Protein AF-C5A3H7-F1 (afdb_monomer)

Sequence (335 aa):
MGQIQGPTMSVRRGTALILALVLLGAAWTQPVRGKSEQNVFDMVMLIQVNPDGSAHFDISARLTNPAYRELVKNETDFTKLVEELVYRNLVEDLHERYGNFTVYLPSSGPVEITANWSARVNFYIVPFLTKGKRGLECPYSGPLDFVSGGKVYSFEFRRIILVLPRNWTVLYTFPSPADRAKNVLIWENADYLPMIGVSTGSPGEGTSKPLSCNPLRIELHYSPEEGKVFFNATYMCEAGLPALPGARNVTYIKRGNVTEVRGYFVPRLEYDEGLFRREWRAEIELPEEFPQVVGGSRGKNGSIVITVERSSAGIQTAVPVIFIAVIIALWRWKR

Radius of gyration: 26.4 Å; Cα contacts (8 Å, |Δi|>4): 653; chains: 1; bounding box: 50×76×86 Å

Mean predicted aligned error: 12.12 Å

Foldseek 3Di:
DDDDDDDDDDPPPLVVVLLVLVVVVVVPDDDDPDAAAPPQWAKEWEWEADPLQKIKIKMKTAGDDPSVVVVQPDVVSLQVNCCVPPVPLQVVLQCVQPQQKDKAAAPVGQWDDDPNSMIIGIIMIVNQWDQDDQATKGSNWDFRWGDGPNHIHFHWHQKYKYAYPQQKDWPDKPPAAPDDDRRIGMHGRGSIDIITHMHRDDDPPDPPPSQDWAWAEKEWDADPVVQKIKIKTKTQGPDDDDTWRQWPPWYWDDDHRIIIIITIHRFDWDWDDDPFKTKIKTKDATPDDYPYYHQFDQDPPRITIHMDMDTPPPVVPPVVVVVVVVVVVVVVVVD

Secondary structure (DSSP, 8-state):
----------GGGSHHHHHHHHHHHHTTS---SSPEE-TTEEEEEEEEE-TTS-EEEEEEEEE--HHHHHH--SHHHHHHHHIIIIIIHHHHHHHHH----EEEE-TT-SEEE-SSSEEEEEEEEESSSEE-SSSEE-TT-EE-EEEETTEEEE--EEEEEEE--TTEEEEEEESPPSEEETTEEEEEEE-EEPEEEEEES-TTS-------EEEEEEEEEEETTTTEEEEEEEEEESSS----TT-EEEEEEEETTEEEEEEEE--EEEEEE-SSEEEEEEEE--SS--SEEES-EE-GGG-EEEEEEEE---HHHHHHHHHHHHHHHHHHHT-

Organism: Thermococcus gammatolerans (strain DSM 15229 / JCM 11827 / EJ3) (NCBI:txid593117)

Structure (mmCIF, N/CA/C/O backbone):
data_AF-C5A3H7-F1
#
_entry.id   AF-C5A3H7-F1
#
loop_
_atom_site.group_PDB
_atom_site.id
_atom_site.type_symbol
_atom_site.label_atom_id
_atom_site.label_alt_id
_atom_site.label_comp_id
_atom_site.label_asym_id
_atom_site.label_entity_id
_atom_site.label_seq_id
_atom_site.pdbx_PDB_ins_code
_atom_site.Cartn_x
_atom_site.Cartn_y
_atom_site.Cartn_z
_atom_site.occupancy
_atom_site.B_iso_or_equiv
_atom_site.auth_seq_id
_atom_site.auth_comp_id
_atom_site.auth_asym_id
_atom_site.auth_atom_id
_atom_site.pdbx_PDB_model_num
ATOM 1 N N . MET A 1 1 ? -26.903 31.804 36.835 1.00 35.50 1 MET A N 1
ATOM 2 C CA . MET A 1 1 ? -27.680 30.546 36.790 1.00 35.50 1 MET A CA 1
ATOM 3 C C . MET A 1 1 ? -27.963 30.251 35.325 1.00 35.50 1 MET A C 1
ATOM 5 O O . MET A 1 1 ? -28.571 31.094 34.697 1.00 35.50 1 MET A O 1
ATOM 9 N N . GLY A 1 2 ? -27.503 29.193 34.676 1.00 35.22 2 GLY A N 1
ATOM 10 C CA . GLY A 1 2 ? -26.588 28.121 35.040 1.00 35.22 2 GLY A CA 1
ATOM 11 C C . GLY A 1 2 ? -25.955 27.590 33.747 1.00 35.22 2 GLY A C 1
ATOM 12 O O . GLY A 1 2 ? -26.549 27.685 32.675 1.00 35.22 2 GLY A O 1
ATOM 13 N N . GLN A 1 3 ? -24.726 27.091 33.860 1.00 33.00 3 GLN A N 1
ATOM 14 C CA . GLN A 1 3 ? -24.089 26.258 32.844 1.00 33.00 3 GLN A CA 1
ATOM 15 C C . GLN A 1 3 ? -24.855 24.940 32.711 1.00 33.00 3 GLN A C 1
ATOM 17 O O . GLN A 1 3 ? -25.247 24.378 33.731 1.00 33.00 3 GLN A O 1
ATOM 22 N N . ILE A 1 4 ? -24.938 24.391 31.498 1.00 36.59 4 ILE A N 1
ATOM 23 C CA . ILE A 1 4 ? -24.952 22.937 31.312 1.00 36.59 4 ILE A CA 1
ATOM 24 C C . ILE A 1 4 ? -23.937 22.597 30.218 1.00 36.59 4 ILE A C 1
ATOM 26 O O . ILE A 1 4 ? -24.101 22.934 29.047 1.00 36.59 4 ILE A O 1
ATOM 30 N N . GLN A 1 5 ? -22.846 21.979 30.664 1.00 33.22 5 GLN A N 1
ATOM 31 C CA . GLN A 1 5 ? -21.845 21.284 29.868 1.00 33.22 5 GLN A CA 1
ATOM 32 C C . GLN A 1 5 ? -22.375 19.906 29.446 1.00 33.22 5 GLN A C 1
ATOM 34 O O . GLN A 1 5 ? -22.875 19.186 30.302 1.00 33.22 5 GLN A O 1
ATOM 39 N N . GLY A 1 6 ? -22.118 19.525 28.188 1.00 29.94 6 GLY A N 1
ATOM 40 C CA . GLY A 1 6 ? -21.781 18.158 27.745 1.00 29.94 6 GLY A CA 1
ATOM 41 C C . GLY A 1 6 ? -22.830 17.033 27.880 1.00 29.94 6 GLY A C 1
ATOM 42 O O . GLY A 1 6 ? -23.811 17.181 28.594 1.00 29.94 6 GLY A O 1
ATOM 43 N N . PRO A 1 7 ? -22.627 15.879 27.205 1.00 36.44 7 PRO A N 1
ATOM 44 C CA . PRO A 1 7 ? -21.328 15.369 26.782 1.00 36.44 7 PRO A CA 1
ATOM 45 C C . PRO A 1 7 ? -21.157 15.201 25.265 1.00 36.44 7 PRO A C 1
ATOM 47 O O . PRO A 1 7 ? -22.036 14.762 24.526 1.00 36.44 7 PRO A O 1
ATOM 50 N N . THR A 1 8 ? -19.929 15.480 24.844 1.00 39.56 8 THR A N 1
ATOM 51 C CA . THR A 1 8 ? -19.283 14.987 23.632 1.00 39.56 8 THR A CA 1
ATOM 52 C C . THR A 1 8 ? -19.230 13.457 23.653 1.00 39.56 8 THR A C 1
ATOM 54 O O . THR A 1 8 ? -18.627 12.849 24.540 1.00 39.56 8 THR A O 1
ATOM 57 N N . MET A 1 9 ? -19.859 12.809 22.668 1.00 28.14 9 MET A N 1
ATOM 58 C CA . MET A 1 9 ? -19.745 11.363 22.490 1.00 28.14 9 MET A CA 1
ATOM 59 C C . MET A 1 9 ? -18.480 11.005 21.702 1.00 28.14 9 MET A C 1
ATOM 61 O O . MET A 1 9 ? -18.315 11.319 20.529 1.00 28.14 9 MET A O 1
ATOM 65 N N . SER A 1 10 ? -17.602 10.321 22.431 1.00 35.00 10 SER A N 1
ATOM 66 C CA . SER A 1 10 ? -16.428 9.554 22.025 1.00 35.00 10 SER A CA 1
ATOM 67 C C . SER A 1 10 ? -16.611 8.725 20.741 1.00 35.00 10 SER A C 1
ATOM 69 O O . SER A 1 10 ? -17.436 7.815 20.676 1.00 35.00 10 SER A O 1
ATOM 71 N N . VAL A 1 11 ? -15.730 8.969 19.766 1.00 40.09 11 VAL A N 1
ATOM 72 C CA . VAL A 1 11 ? -15.560 8.221 18.502 1.00 40.09 11 VAL A CA 1
ATOM 73 C C . VAL A 1 11 ? -14.872 6.847 18.712 1.00 40.09 11 VAL A C 1
ATOM 75 O O . VAL A 1 11 ? -14.660 6.093 17.770 1.00 40.09 11 VAL A O 1
ATOM 78 N N . ARG A 1 12 ? -14.567 6.435 19.955 1.00 39.47 12 ARG A N 1
ATOM 79 C CA . ARG A 1 12 ? -13.832 5.182 20.256 1.00 39.47 12 ARG A CA 1
ATOM 80 C C . ARG A 1 12 ? -14.696 3.923 20.457 1.00 39.47 12 ARG A C 1
ATOM 82 O O . ARG A 1 12 ? -14.168 2.896 20.866 1.00 39.47 12 ARG A O 1
ATOM 89 N N . ARG A 1 13 ? -16.009 3.959 20.201 1.00 34.66 13 ARG A N 1
ATOM 90 C CA . ARG A 1 13 ? -16.908 2.812 20.477 1.00 34.66 13 ARG A CA 1
ATOM 91 C C . ARG A 1 13 ? -17.101 1.816 19.322 1.00 34.66 13 ARG A C 1
ATOM 93 O O . ARG A 1 13 ? -17.670 0.759 19.554 1.00 34.66 13 ARG A O 1
ATOM 100 N N . GLY A 1 14 ? -16.623 2.111 18.110 1.00 35.59 14 GLY A N 1
ATOM 101 C CA . GLY A 1 14 ? -16.852 1.252 16.935 1.00 35.59 14 GLY A CA 1
ATOM 102 C C . GLY A 1 14 ? -15.874 0.080 16.774 1.00 35.59 14 GLY A C 1
ATOM 103 O O . GLY A 1 14 ? -16.291 -1.009 16.403 1.00 35.59 14 GLY A O 1
ATOM 104 N N . THR A 1 15 ? -14.595 0.282 17.090 1.00 44.66 15 THR A N 1
ATOM 105 C CA . THR A 1 15 ? -13.516 -0.707 16.885 1.00 44.66 15 THR A CA 1
ATOM 106 C C . THR A 1 15 ? -13.540 -1.859 17.895 1.00 44.66 15 THR A C 1
ATOM 108 O O . THR A 1 15 ? -13.130 -2.972 17.587 1.00 44.66 15 THR A O 1
ATOM 111 N N . ALA A 1 16 ? -14.070 -1.635 19.101 1.00 45.00 16 ALA A N 1
ATOM 112 C CA . ALA A 1 16 ? -14.138 -2.673 20.132 1.00 45.00 16 ALA A CA 1
ATOM 113 C C . ALA A 1 16 ? -15.153 -3.786 19.810 1.00 45.00 16 ALA A C 1
ATOM 115 O O . ALA A 1 16 ? -15.020 -4.902 20.308 1.00 45.00 16 ALA A O 1
ATOM 116 N N . LEU A 1 17 ? -16.166 -3.497 18.987 1.00 49.12 17 LEU A N 1
ATOM 117 C CA . LEU A 1 17 ? -17.269 -4.425 18.739 1.00 49.12 17 LEU A CA 1
ATOM 118 C C . LEU A 1 17 ? -16.902 -5.479 17.683 1.00 49.12 17 LEU A C 1
ATOM 120 O O . LEU A 1 17 ? -17.272 -6.635 17.839 1.00 49.12 17 LEU A O 1
ATOM 124 N N . ILE A 1 18 ? -16.105 -5.117 16.671 1.00 51.50 18 ILE A N 1
ATOM 125 C CA . ILE A 1 18 ? -15.688 -6.026 15.587 1.00 51.50 18 ILE A CA 1
ATOM 126 C C . ILE A 1 18 ? -14.589 -6.991 16.059 1.00 51.50 18 ILE A C 1
ATOM 128 O O . ILE A 1 18 ? -14.665 -8.191 15.793 1.00 51.50 18 ILE A O 1
ATOM 132 N N . LEU A 1 19 ? -13.643 -6.523 16.881 1.00 48.00 19 LEU A N 1
ATOM 133 C CA . LEU A 1 19 ? -12.664 -7.406 17.526 1.00 48.00 19 LEU A CA 1
ATOM 134 C C . LEU A 1 19 ? -13.340 -8.392 18.500 1.00 48.00 19 LEU A C 1
ATOM 136 O O . LEU A 1 19 ? -12.991 -9.572 18.541 1.00 48.00 19 LEU A O 1
ATOM 140 N N . ALA A 1 20 ? -14.355 -7.934 19.244 1.00 52.16 20 ALA A N 1
ATOM 141 C CA . ALA A 1 20 ? -15.174 -8.795 20.099 1.00 52.16 20 ALA A CA 1
ATOM 142 C C . ALA A 1 20 ? -15.987 -9.828 19.294 1.00 52.16 20 ALA A C 1
ATOM 144 O O . ALA A 1 20 ? -16.224 -10.932 19.778 1.00 52.16 20 ALA A O 1
ATOM 145 N N . LEU A 1 21 ? -16.370 -9.506 18.056 1.00 53.72 21 LEU A N 1
ATOM 146 C CA . LEU A 1 21 ? -17.100 -10.403 17.156 1.00 53.72 21 LEU A CA 1
ATOM 147 C C . LEU A 1 21 ? -16.224 -11.544 16.621 1.00 53.72 21 LEU A C 1
ATOM 149 O O . LEU A 1 21 ? -16.671 -12.691 16.607 1.00 53.72 21 LEU A O 1
ATOM 153 N N . VAL A 1 22 ? -14.960 -11.272 16.274 1.00 53.19 22 VAL A N 1
ATOM 154 C CA . VAL A 1 22 ? -13.991 -12.333 15.928 1.00 53.19 22 VAL A CA 1
ATOM 155 C C . VAL A 1 22 ? -13.723 -13.243 17.135 1.00 53.19 22 VAL A C 1
ATOM 157 O O . VAL A 1 22 ? -13.638 -14.462 16.993 1.00 53.19 22 VAL A O 1
ATOM 160 N N . LEU A 1 23 ? -13.670 -12.671 18.343 1.00 52.38 23 LEU A N 1
ATOM 161 C CA . LEU A 1 23 ? -13.500 -13.424 19.590 1.00 52.38 23 LEU A CA 1
ATOM 162 C C . LEU A 1 23 ? -14.716 -14.303 19.938 1.00 52.38 23 LEU A C 1
ATOM 164 O O . LEU A 1 23 ? -14.534 -15.423 20.413 1.00 52.38 23 LEU A O 1
ATOM 168 N N . LEU A 1 24 ? -15.944 -13.839 19.678 1.00 48.78 24 LEU A N 1
ATOM 169 C CA . LEU A 1 24 ? -17.168 -14.605 19.948 1.00 48.78 24 LEU A CA 1
ATOM 170 C C . LEU A 1 24 ? -17.355 -15.777 18.975 1.00 48.78 24 LEU A C 1
ATOM 172 O O . LEU A 1 24 ? -17.759 -16.854 19.411 1.00 48.78 24 LEU A O 1
ATOM 176 N N . GLY A 1 25 ? -16.989 -15.619 17.698 1.00 49.16 25 GLY A N 1
ATOM 177 C CA . GLY A 1 25 ? -16.942 -16.738 16.747 1.00 49.16 25 GLY A CA 1
ATOM 178 C C . GLY A 1 25 ? -15.868 -17.776 17.105 1.00 49.16 25 GLY A C 1
ATOM 179 O O . GLY A 1 25 ? -16.082 -18.979 16.963 1.00 49.16 25 GLY A O 1
ATOM 180 N N . ALA A 1 26 ? -14.735 -17.327 17.653 1.00 46.50 26 ALA A N 1
ATOM 181 C CA . ALA A 1 26 ? -13.635 -18.193 18.078 1.00 46.50 26 ALA A CA 1
ATOM 182 C C . ALA A 1 26 ? -13.881 -18.937 19.406 1.00 46.50 26 ALA A C 1
ATOM 184 O O . ALA A 1 26 ? -13.128 -19.866 19.712 1.00 46.50 26 ALA A O 1
ATOM 185 N N . ALA A 1 27 ? -14.900 -18.550 20.184 1.00 42.75 27 ALA A N 1
ATOM 186 C CA . ALA A 1 27 ? -15.236 -19.159 21.474 1.00 42.75 27 ALA A CA 1
ATOM 187 C C . ALA A 1 27 ? -15.998 -20.496 21.353 1.00 42.75 27 ALA A C 1
ATOM 189 O O . ALA A 1 27 ? -16.162 -21.192 22.353 1.00 42.75 27 ALA A O 1
ATOM 190 N N . TRP A 1 28 ? -16.439 -20.872 20.146 1.00 42.22 28 TRP A N 1
ATOM 191 C CA . TRP A 1 28 ? -17.252 -22.075 19.902 1.00 42.22 28 TRP A CA 1
ATOM 192 C C . TRP A 1 28 ? -16.498 -23.206 19.189 1.00 42.22 28 TRP A C 1
ATOM 194 O O . TRP A 1 28 ? -17.091 -24.231 18.860 1.00 42.22 28 TRP A O 1
ATOM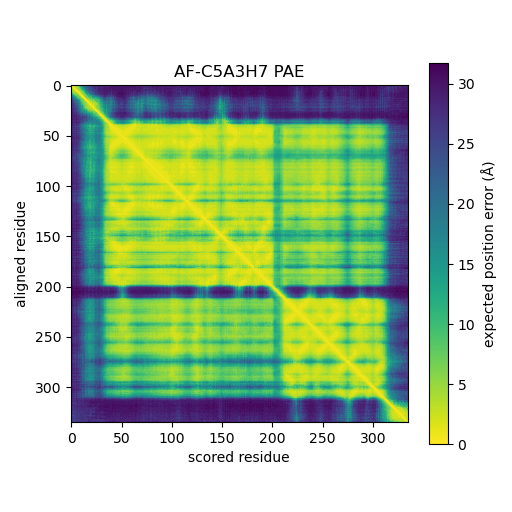 204 N N . THR A 1 29 ? -15.184 -23.074 18.987 1.00 42.44 29 THR A N 1
ATOM 205 C CA . THR A 1 29 ? -14.351 -24.136 18.408 1.00 42.44 29 THR A CA 1
ATOM 206 C C . THR A 1 29 ? -13.109 -24.401 19.260 1.00 42.44 29 THR A C 1
ATOM 208 O O . THR A 1 29 ? -12.433 -23.486 19.734 1.00 42.44 29 THR A O 1
ATOM 211 N N . GLN A 1 30 ? -12.869 -25.694 19.496 1.00 37.38 30 GLN A N 1
ATOM 212 C CA . GLN A 1 30 ? -11.826 -26.289 20.338 1.00 37.38 30 GLN A CA 1
ATOM 213 C C . GLN A 1 30 ? -10.411 -25.723 20.088 1.00 37.38 30 GLN A C 1
ATOM 215 O O . GLN A 1 30 ? -10.150 -25.158 19.023 1.00 37.38 30 GLN A O 1
ATOM 220 N N . PRO A 1 31 ? -9.463 -25.885 21.037 1.00 38.22 31 PRO A N 1
ATOM 221 C CA . PRO A 1 31 ? -8.089 -25.429 20.862 1.00 38.22 31 PRO A CA 1
ATOM 222 C C . PRO A 1 31 ? -7.386 -26.284 19.800 1.00 38.22 31 PRO A C 1
ATOM 224 O O . PRO A 1 31 ? -6.789 -27.314 20.101 1.00 38.22 31 PRO A O 1
ATOM 227 N N . VAL A 1 32 ? -7.446 -25.856 18.543 1.00 41.06 32 VAL A N 1
ATOM 228 C CA . VAL A 1 32 ? -6.632 -26.430 17.473 1.00 41.06 32 VAL A CA 1
ATOM 229 C C . VAL A 1 32 ? -5.286 -25.709 17.483 1.00 41.06 32 VAL A C 1
ATOM 231 O O . VAL A 1 32 ? -5.197 -24.520 17.184 1.00 41.06 32 VAL A O 1
ATOM 234 N N . ARG A 1 33 ? -4.217 -26.426 17.850 1.00 41.31 33 ARG A N 1
ATOM 235 C CA . ARG A 1 33 ? -2.850 -26.048 17.464 1.00 41.31 33 ARG A CA 1
ATOM 236 C C . ARG A 1 33 ? -2.753 -26.237 15.950 1.00 41.31 33 ARG A C 1
ATOM 238 O O . ARG A 1 33 ? -2.553 -27.350 15.480 1.00 41.31 33 ARG A O 1
ATOM 245 N N . GLY A 1 34 ? -2.946 -25.156 15.209 1.00 53.53 34 GLY A N 1
ATOM 246 C CA . GLY A 1 34 ? -2.911 -25.123 13.751 1.00 53.53 34 GLY A CA 1
ATOM 247 C C . GLY A 1 34 ? -3.456 -23.790 13.247 1.00 53.53 34 GLY A C 1
ATOM 248 O O . GLY A 1 34 ? -4.251 -23.151 13.939 1.00 53.53 34 GLY A O 1
ATOM 249 N N . LYS A 1 35 ? -3.001 -23.351 12.069 1.00 59.31 35 LYS A N 1
ATOM 250 C CA . LYS A 1 35 ? -3.586 -22.189 11.391 1.00 59.31 35 LYS A CA 1
ATOM 251 C C . LYS A 1 35 ? -5.058 -22.490 11.111 1.00 59.31 35 LYS A C 1
ATOM 253 O O . LYS A 1 35 ? -5.377 -23.584 10.652 1.00 59.31 35 LYS A O 1
ATOM 258 N N . SER A 1 36 ? -5.947 -21.563 11.447 1.00 66.38 36 SER A N 1
ATOM 259 C CA . SER A 1 36 ? -7.369 -21.695 11.116 1.00 66.38 36 SER A CA 1
ATOM 260 C C . SER A 1 36 ? -7.637 -20.964 9.803 1.00 66.38 36 SER A C 1
ATOM 262 O O . SER A 1 36 ? -7.238 -19.811 9.659 1.00 66.38 36 SER A O 1
ATOM 264 N N . GLU A 1 37 ? -8.302 -21.605 8.846 1.00 65.69 37 GLU A N 1
ATOM 265 C CA . GLU A 1 37 ? -8.702 -20.939 7.602 1.00 65.69 37 GLU A CA 1
ATOM 266 C C . GLU A 1 37 ? -9.672 -19.795 7.904 1.00 65.69 37 GLU A C 1
ATOM 268 O O . GLU A 1 37 ? -10.654 -19.960 8.642 1.00 65.69 37 GLU A O 1
ATOM 273 N N . GLN A 1 38 ? -9.416 -18.620 7.326 1.00 70.88 38 GLN A N 1
ATOM 274 C CA . GLN A 1 38 ? -10.352 -17.510 7.399 1.00 70.88 38 GLN A CA 1
ATOM 275 C C . GLN A 1 38 ? -11.487 -17.708 6.384 1.00 70.88 38 GLN A C 1
ATOM 277 O O . GLN A 1 38 ? -11.573 -17.027 5.367 1.00 70.88 38 GLN A O 1
ATOM 282 N N . ASN A 1 39 ? -12.432 -18.586 6.708 1.00 77.00 39 ASN A N 1
ATOM 283 C CA . ASN A 1 39 ? -13.630 -18.819 5.898 1.00 77.00 39 ASN A CA 1
ATOM 284 C C . ASN A 1 39 ? -14.713 -17.741 6.142 1.00 77.00 39 ASN A C 1
ATOM 286 O O . ASN A 1 39 ? -15.853 -18.044 6.496 1.00 77.00 39 ASN A O 1
ATOM 290 N N . VAL A 1 40 ? -14.345 -16.457 6.038 1.00 86.75 40 VAL A N 1
ATOM 291 C CA . VAL A 1 40 ? -15.265 -15.307 6.200 1.00 86.75 40 VAL A CA 1
ATOM 292 C C . VAL A 1 40 ? -15.744 -14.797 4.843 1.00 86.75 40 VAL A C 1
ATOM 294 O O . VAL A 1 40 ? -16.941 -14.545 4.653 1.00 86.75 40 VAL A O 1
ATOM 297 N N . PHE A 1 41 ? -14.810 -14.668 3.903 1.00 91.88 41 PHE A N 1
ATOM 298 C CA . PHE A 1 41 ? -15.034 -14.085 2.591 1.00 91.88 41 PHE A CA 1
ATOM 299 C C . PHE A 1 41 ? -14.653 -15.065 1.483 1.00 91.88 41 PHE A C 1
ATOM 301 O O . PHE A 1 41 ? -13.649 -15.756 1.585 1.00 91.88 41 PHE A O 1
ATOM 308 N N . ASP A 1 42 ? -15.409 -15.057 0.389 1.00 93.44 42 ASP A N 1
ATOM 309 C CA . ASP A 1 42 ? -14.924 -15.540 -0.907 1.00 93.44 42 ASP A CA 1
ATOM 310 C C . ASP A 1 42 ? -14.143 -14.397 -1.568 1.00 93.44 42 ASP A C 1
ATOM 312 O O . ASP A 1 42 ? -14.723 -13.340 -1.849 1.00 93.44 42 ASP A O 1
ATOM 316 N N . MET A 1 43 ? -12.829 -14.584 -1.742 1.00 95.56 43 MET A N 1
ATOM 317 C CA . MET A 1 43 ? -11.908 -13.527 -2.169 1.00 95.56 43 MET A CA 1
ATOM 318 C C . MET A 1 43 ? -11.184 -13.843 -3.474 1.00 95.56 43 MET A C 1
ATOM 320 O O . MET A 1 43 ? -10.711 -14.956 -3.707 1.00 95.56 43 MET A O 1
ATOM 324 N N . VAL A 1 44 ? -11.035 -12.818 -4.310 1.00 97.25 44 VAL A N 1
ATOM 325 C CA . VAL A 1 44 ? -10.184 -12.834 -5.506 1.00 97.25 44 VAL A CA 1
ATOM 326 C C . VAL A 1 44 ? -9.308 -11.593 -5.489 1.00 97.25 44 VAL A C 1
ATOM 328 O O . VAL A 1 44 ? -9.826 -10.489 -5.341 1.00 97.25 44 VAL A O 1
ATOM 331 N N . MET A 1 45 ? -8.003 -11.772 -5.671 1.00 98.00 45 MET A N 1
ATOM 332 C CA . MET A 1 45 ? -7.032 -10.685 -5.747 1.00 98.00 45 MET A CA 1
ATOM 333 C C . MET A 1 45 ? -6.523 -10.534 -7.179 1.00 98.00 45 MET A C 1
ATOM 335 O O . MET A 1 45 ? -6.019 -11.487 -7.771 1.00 98.00 45 MET A O 1
ATOM 339 N N . LEU A 1 46 ? -6.609 -9.323 -7.718 1.00 98.44 46 LEU A N 1
ATOM 340 C CA . LEU A 1 46 ? -5.944 -8.909 -8.945 1.00 98.44 46 LEU A CA 1
ATOM 341 C C . LEU A 1 46 ? -4.802 -7.952 -8.595 1.00 98.44 46 LEU A C 1
ATOM 343 O O . LEU A 1 46 ? -5.017 -6.909 -7.985 1.00 98.44 46 LEU A O 1
ATOM 347 N N . ILE A 1 47 ? -3.593 -8.299 -9.021 1.00 98.31 47 ILE A N 1
ATOM 348 C CA . ILE A 1 47 ? -2.391 -7.481 -8.897 1.00 98.31 47 ILE A CA 1
ATOM 349 C C . ILE A 1 47 ? -1.982 -7.056 -10.302 1.00 98.31 47 ILE A C 1
ATOM 351 O O . ILE A 1 47 ? -1.560 -7.880 -11.116 1.00 98.31 47 ILE A O 1
ATOM 355 N N . GLN A 1 48 ? -2.083 -5.767 -10.599 1.00 97.50 48 GLN A N 1
ATOM 356 C CA . GLN A 1 48 ? -1.625 -5.208 -11.864 1.00 97.50 48 GLN A CA 1
ATOM 357 C C . GLN A 1 48 ? -0.312 -4.462 -11.656 1.00 97.50 48 GLN A C 1
ATOM 359 O O . GLN A 1 48 ? -0.278 -3.421 -11.005 1.00 97.50 48 GLN A O 1
ATOM 364 N N . VAL A 1 49 ? 0.766 -4.987 -12.235 1.00 95.56 49 VAL A N 1
ATOM 365 C CA . VAL A 1 49 ? 2.106 -4.405 -12.144 1.00 95.56 49 VAL A CA 1
ATOM 366 C C . VAL A 1 49 ? 2.311 -3.390 -13.260 1.00 95.56 49 VAL A C 1
ATOM 368 O O . VAL A 1 49 ? 2.092 -3.675 -14.440 1.00 95.56 49 VAL A O 1
ATOM 371 N N . ASN A 1 50 ? 2.767 -2.205 -12.880 1.00 91.75 50 ASN A N 1
ATOM 372 C CA . ASN A 1 50 ? 3.102 -1.125 -13.791 1.00 91.75 50 ASN A CA 1
ATOM 373 C C . ASN A 1 50 ? 4.574 -1.213 -14.242 1.00 91.75 50 ASN A C 1
ATOM 375 O O . ASN A 1 50 ? 5.404 -1.812 -13.555 1.00 91.75 50 ASN A O 1
ATOM 379 N N . PRO A 1 51 ? 4.939 -0.589 -15.379 1.00 88.62 51 PRO A N 1
ATOM 380 C CA . PRO A 1 51 ? 6.319 -0.589 -15.880 1.00 88.62 51 PRO A CA 1
ATOM 381 C C . PRO A 1 51 ? 7.365 0.031 -14.940 1.00 88.62 51 PRO A C 1
ATOM 383 O O . PRO A 1 51 ? 8.553 -0.217 -15.113 1.00 88.62 51 PRO A O 1
ATOM 386 N N . ASP A 1 52 ? 6.948 0.835 -13.964 1.00 83.75 52 ASP A N 1
ATOM 387 C CA . ASP A 1 52 ? 7.813 1.424 -12.933 1.00 83.75 52 ASP A CA 1
ATOM 388 C C . ASP A 1 52 ? 8.060 0.481 -11.737 1.00 83.75 52 ASP A C 1
ATOM 390 O O . ASP A 1 52 ? 8.789 0.831 -10.813 1.00 83.75 52 ASP A O 1
ATOM 394 N N . GLY A 1 53 ? 7.464 -0.717 -11.739 1.00 88.69 53 GLY A N 1
ATOM 395 C CA . GLY A 1 53 ? 7.548 -1.674 -10.638 1.00 88.69 53 GLY A CA 1
ATOM 396 C C . GLY A 1 53 ? 6.568 -1.408 -9.493 1.00 88.69 53 GLY A C 1
ATOM 397 O O . GLY A 1 53 ? 6.599 -2.144 -8.506 1.00 88.69 53 GLY A O 1
ATOM 398 N N . SER A 1 54 ? 5.686 -0.409 -9.595 1.00 92.69 54 SER A N 1
ATOM 399 C CA . SER A 1 54 ? 4.526 -0.275 -8.702 1.00 92.69 54 SER A CA 1
ATOM 400 C C . SER A 1 54 ? 3.448 -1.306 -9.043 1.00 92.69 54 SER A C 1
ATOM 402 O O . SER A 1 54 ? 3.436 -1.865 -10.144 1.00 92.69 54 SER A O 1
ATOM 404 N N . ALA A 1 55 ? 2.525 -1.567 -8.117 1.00 95.94 55 ALA A N 1
ATOM 405 C CA . ALA A 1 55 ? 1.372 -2.416 -8.403 1.00 95.94 55 ALA A CA 1
ATOM 406 C C . ALA A 1 55 ? 0.071 -1.855 -7.841 1.00 95.94 55 ALA A C 1
ATOM 408 O O . ALA A 1 55 ? 0.046 -1.308 -6.741 1.00 95.94 55 ALA A O 1
ATOM 409 N N . HIS A 1 56 ? -1.001 -2.030 -8.608 1.00 97.19 56 HIS A N 1
ATOM 410 C CA . HIS A 1 56 ? -2.377 -1.827 -8.177 1.00 97.19 56 HIS A CA 1
ATOM 411 C C . HIS A 1 56 ? -2.951 -3.147 -7.668 1.00 97.19 56 HIS A C 1
ATOM 413 O O . HIS A 1 56 ? -2.871 -4.157 -8.368 1.00 97.19 56 HIS A O 1
ATOM 419 N N . PHE A 1 57 ? -3.538 -3.121 -6.479 1.00 97.94 57 PHE A N 1
ATOM 420 C CA . PHE A 1 57 ? -4.269 -4.230 -5.886 1.00 97.94 57 PHE A CA 1
ATOM 421 C C . PHE A 1 57 ? -5.762 -3.931 -5.985 1.00 97.94 57 PHE A C 1
ATOM 423 O O . PHE A 1 57 ? -6.204 -2.907 -5.471 1.00 97.94 57 PHE A O 1
ATOM 430 N N . ASP A 1 58 ? -6.513 -4.831 -6.615 1.00 98.06 58 ASP A N 1
ATOM 431 C CA . ASP A 1 58 ? -7.979 -4.849 -6.640 1.00 98.06 58 ASP A CA 1
ATOM 432 C C . ASP A 1 58 ? -8.439 -6.198 -6.078 1.00 98.06 58 ASP A C 1
ATOM 434 O O . ASP A 1 58 ? -8.231 -7.253 -6.688 1.00 98.06 58 ASP A O 1
ATOM 438 N N . ILE A 1 59 ? -8.992 -6.179 -4.867 1.00 98.00 59 ILE A N 1
ATOM 439 C CA . ILE A 1 59 ? -9.462 -7.376 -4.170 1.00 98.00 59 ILE A CA 1
ATOM 440 C C . ILE A 1 59 ? -10.980 -7.333 -4.105 1.00 98.00 59 ILE A C 1
ATOM 442 O O . ILE A 1 59 ? -11.564 -6.458 -3.469 1.00 98.00 59 ILE A O 1
ATOM 446 N N . SER A 1 60 ? -11.631 -8.326 -4.700 1.00 97.56 60 SER A N 1
ATOM 447 C CA . SER A 1 60 ? -13.060 -8.543 -4.509 1.00 97.56 60 SER A CA 1
ATOM 448 C C . SER A 1 60 ? -13.270 -9.466 -3.317 1.00 97.56 60 SER A C 1
ATOM 450 O O . SER A 1 60 ? -12.741 -10.575 -3.311 1.00 97.56 60 SER A O 1
ATOM 452 N N . ALA A 1 61 ? -14.046 -9.019 -2.330 1.00 95.94 61 ALA A N 1
ATOM 453 C CA . ALA A 1 61 ? -14.390 -9.794 -1.143 1.00 95.94 61 ALA A CA 1
ATOM 454 C C . ALA A 1 61 ? -15.911 -9.894 -1.004 1.00 95.94 61 ALA A C 1
ATOM 456 O O . ALA A 1 61 ? -16.606 -8.879 -0.925 1.00 95.94 61 ALA A O 1
ATOM 457 N N . ARG A 1 62 ? -16.440 -11.119 -0.955 1.00 95.38 62 ARG A N 1
ATOM 458 C CA . ARG A 1 62 ? -17.869 -11.381 -0.749 1.00 95.38 62 ARG A CA 1
ATOM 459 C C . ARG A 1 62 ? -18.095 -12.098 0.568 1.00 95.38 62 ARG A C 1
ATOM 461 O O . ARG A 1 62 ? -17.539 -13.166 0.783 1.00 95.38 62 ARG A O 1
ATOM 468 N N . LEU A 1 63 ? -18.967 -11.562 1.418 1.00 93.25 63 LEU A N 1
ATOM 469 C CA . LEU A 1 63 ? -19.315 -12.185 2.692 1.00 93.25 63 LEU A CA 1
ATOM 470 C C . LEU A 1 63 ? -20.113 -13.471 2.466 1.00 93.25 63 LEU A C 1
ATOM 472 O O . LEU A 1 63 ? -21.287 -13.438 2.069 1.00 93.25 63 LEU A O 1
ATOM 476 N N . THR A 1 64 ? -19.492 -14.614 2.727 1.00 91.38 64 THR A N 1
ATOM 477 C CA . THR A 1 64 ? -20.107 -15.937 2.553 1.00 91.38 64 THR A CA 1
ATOM 478 C C . THR A 1 64 ? -20.497 -16.568 3.878 1.00 91.38 64 THR A C 1
ATOM 480 O O . THR A 1 64 ? -21.498 -17.280 3.923 1.00 91.38 64 THR A O 1
ATOM 483 N N . ASN A 1 65 ? -19.780 -16.256 4.959 1.00 87.25 65 ASN A N 1
ATOM 484 C CA . ASN A 1 65 ? -20.014 -16.865 6.260 1.00 87.25 65 ASN A CA 1
ATOM 485 C C . ASN A 1 65 ? -21.334 -16.388 6.907 1.00 87.25 65 ASN A C 1
ATOM 487 O O . ASN A 1 65 ? -21.466 -15.195 7.206 1.00 87.25 65 ASN A O 1
ATOM 491 N N . PRO A 1 66 ? -22.301 -17.292 7.170 1.00 85.75 66 PRO A N 1
ATOM 492 C CA . PRO A 1 66 ? -23.589 -16.933 7.765 1.00 85.75 66 PRO A CA 1
ATOM 493 C C . PRO A 1 66 ? -23.467 -16.284 9.145 1.00 85.75 66 PRO A C 1
ATOM 495 O O . PRO A 1 66 ? -24.175 -15.318 9.413 1.00 85.75 66 PRO A O 1
ATOM 498 N N . ALA A 1 67 ? -22.531 -16.747 9.980 1.00 85.44 67 ALA A N 1
ATOM 499 C CA . ALA A 1 67 ? -22.348 -16.206 11.324 1.00 85.44 67 ALA A CA 1
ATOM 500 C C . ALA A 1 67 ? -21.994 -14.717 11.270 1.00 85.44 67 ALA A C 1
ATOM 502 O O . ALA A 1 67 ? -22.548 -13.921 12.014 1.00 85.44 67 ALA A O 1
ATOM 503 N N . TYR A 1 68 ? -21.138 -14.307 10.331 1.00 82.69 68 TYR A N 1
ATOM 504 C CA . TYR A 1 68 ? -20.799 -12.894 10.157 1.00 82.69 68 TYR A CA 1
ATOM 505 C C . TYR A 1 68 ? -21.921 -12.097 9.482 1.00 82.69 68 TYR A C 1
ATOM 507 O O . TYR A 1 68 ? -22.092 -10.920 9.793 1.00 82.69 68 TYR A O 1
ATOM 515 N N . ARG A 1 69 ? -22.726 -12.716 8.606 1.00 83.06 69 ARG A N 1
ATOM 516 C CA . ARG A 1 69 ? -23.893 -12.046 8.002 1.00 83.06 69 ARG A CA 1
ATOM 517 C C . ARG A 1 69 ? -24.929 -11.619 9.034 1.00 83.06 69 ARG A C 1
ATOM 519 O O . ARG A 1 69 ? -25.514 -10.557 8.874 1.00 83.06 69 ARG A O 1
ATOM 526 N N . GLU A 1 70 ? -25.146 -12.411 10.079 1.00 83.75 70 GLU A N 1
ATOM 527 C CA . GLU A 1 70 ? -26.085 -12.058 11.156 1.00 83.75 70 GLU A CA 1
ATOM 528 C C . GLU A 1 70 ? -25.592 -10.880 12.013 1.00 83.75 70 GLU A C 1
ATOM 530 O O . GLU A 1 70 ? -26.381 -10.190 12.661 1.00 83.75 70 GLU A O 1
ATOM 535 N N . LEU A 1 71 ? -24.281 -10.633 12.007 1.00 80.50 71 LEU A N 1
ATOM 536 C CA . LEU A 1 71 ? -23.625 -9.641 12.857 1.00 80.50 71 LEU A CA 1
ATOM 537 C C . LEU A 1 71 ? -23.449 -8.294 12.150 1.00 80.50 71 LEU A C 1
ATOM 539 O O . LEU A 1 71 ? -23.448 -7.247 12.800 1.00 80.50 71 LEU A O 1
ATOM 543 N N . VAL A 1 72 ? -23.328 -8.311 10.823 1.00 87.75 72 VAL A N 1
ATOM 544 C CA . VAL A 1 72 ? -23.224 -7.115 9.989 1.00 87.75 72 VAL A CA 1
ATOM 545 C C . VAL A 1 72 ? -24.623 -6.549 9.737 1.00 87.75 72 VAL A C 1
ATOM 547 O O . VAL A 1 72 ? -25.409 -7.096 8.970 1.00 87.75 72 VAL A O 1
ATOM 550 N N . LYS A 1 73 ? -24.948 -5.429 10.392 1.00 87.56 73 LYS A N 1
ATOM 551 C CA . LYS A 1 73 ? -26.311 -4.864 10.374 1.00 87.56 73 LYS A CA 1
ATOM 552 C C . LYS A 1 73 ? -26.559 -3.884 9.234 1.00 87.56 73 LYS A C 1
ATOM 554 O O . LYS A 1 73 ? -27.708 -3.599 8.909 1.00 87.56 73 LYS A O 1
ATOM 559 N N . ASN A 1 74 ? -25.501 -3.306 8.680 1.00 90.31 74 ASN A N 1
ATOM 560 C CA . ASN A 1 74 ? -25.565 -2.269 7.656 1.00 90.31 74 ASN A CA 1
ATOM 561 C C . ASN A 1 74 ? -24.255 -2.226 6.853 1.00 90.31 74 ASN A C 1
ATOM 563 O O . ASN A 1 74 ? -23.262 -2.857 7.220 1.00 90.31 74 ASN A O 1
ATOM 567 N N . GLU A 1 75 ? -24.249 -1.450 5.769 1.00 91.06 75 GLU A N 1
ATOM 568 C CA . GLU A 1 75 ? -23.077 -1.283 4.903 1.00 91.06 75 GLU A CA 1
ATOM 569 C C . GLU A 1 75 ? -21.871 -0.698 5.643 1.00 91.06 75 GLU A C 1
ATOM 571 O O . GLU A 1 75 ? -20.753 -1.117 5.390 1.00 91.06 75 GLU A O 1
ATOM 576 N N . THR A 1 76 ? -22.071 0.203 6.610 1.00 92.25 76 THR A N 1
ATOM 577 C CA . THR A 1 76 ? -20.964 0.786 7.391 1.00 92.25 76 THR A CA 1
ATOM 578 C C . THR A 1 76 ? -20.226 -0.274 8.212 1.00 92.25 76 THR A C 1
ATOM 580 O O . THR A 1 76 ? -18.995 -0.275 8.261 1.00 92.25 76 THR A O 1
ATOM 583 N N . ASP A 1 77 ? -20.963 -1.176 8.862 1.00 91.00 77 ASP A N 1
ATOM 584 C CA . ASP A 1 77 ? -20.386 -2.287 9.625 1.00 91.00 77 ASP A CA 1
ATOM 585 C C . ASP A 1 77 ? -19.648 -3.251 8.690 1.00 91.00 77 ASP A C 1
ATOM 587 O O . ASP A 1 77 ? -18.572 -3.744 9.027 1.00 91.00 77 ASP A O 1
ATOM 591 N N . PHE A 1 78 ? -20.188 -3.460 7.487 1.00 93.69 78 PHE A N 1
ATOM 592 C CA . PHE A 1 78 ? -19.552 -4.281 6.466 1.00 93.69 78 PHE A CA 1
ATOM 593 C C . PHE A 1 78 ? -18.246 -3.669 5.959 1.00 93.69 78 PHE A C 1
ATOM 595 O O . PHE A 1 78 ? -17.229 -4.356 5.924 1.00 93.69 78 PHE A O 1
ATOM 602 N N . THR A 1 79 ? -18.246 -2.373 5.635 1.00 94.81 79 THR A N 1
ATOM 603 C CA . THR A 1 79 ? -17.052 -1.637 5.201 1.00 94.81 79 THR A CA 1
ATOM 604 C C . THR A 1 79 ? -15.935 -1.768 6.221 1.00 94.81 79 THR A C 1
ATOM 606 O O . THR A 1 79 ? -14.812 -2.095 5.851 1.00 94.81 79 THR A O 1
ATOM 609 N N . LYS A 1 80 ? -16.242 -1.576 7.510 1.00 92.12 80 LYS A N 1
ATOM 610 C CA . LYS A 1 80 ? -15.253 -1.717 8.587 1.00 92.12 80 LYS A CA 1
ATOM 611 C C . LYS A 1 80 ? -14.741 -3.143 8.712 1.00 92.12 80 LYS A C 1
ATOM 613 O O . LYS A 1 80 ? -13.543 -3.332 8.866 1.00 92.12 80 LYS A O 1
ATOM 618 N N . LEU A 1 81 ? -15.626 -4.136 8.614 1.00 90.75 81 LEU A N 1
ATOM 619 C CA . LEU A 1 81 ? -15.231 -5.540 8.661 1.00 90.75 81 LEU A CA 1
ATOM 620 C C . LEU A 1 81 ? -14.250 -5.877 7.528 1.00 90.75 81 LEU A C 1
ATOM 622 O O . LEU A 1 81 ? -13.237 -6.521 7.782 1.00 90.75 81 LEU A O 1
ATOM 626 N N . VAL A 1 82 ? -14.525 -5.429 6.299 1.00 94.06 82 VAL A N 1
ATOM 627 C CA . VAL A 1 82 ? -13.625 -5.636 5.151 1.00 94.06 82 VAL A CA 1
ATOM 628 C C . VAL A 1 82 ? -12.325 -4.846 5.318 1.00 94.06 82 VAL A C 1
ATOM 630 O O . VAL A 1 82 ? -11.249 -5.386 5.068 1.00 94.06 82 VAL A O 1
ATOM 633 N N . GLU A 1 83 ? -12.393 -3.592 5.768 1.00 94.00 83 GLU A N 1
ATOM 634 C CA . GLU A 1 83 ? -11.200 -2.773 6.003 1.00 94.00 83 GLU A CA 1
ATOM 635 C C . GLU A 1 83 ? -10.276 -3.426 7.039 1.00 94.00 83 GLU A C 1
ATOM 637 O O . GLU A 1 83 ? -9.075 -3.539 6.808 1.00 94.00 83 GLU A O 1
ATOM 642 N N . GLU A 1 84 ? -10.822 -3.874 8.169 1.00 89.12 84 GLU A N 1
ATOM 643 C CA . GLU A 1 84 ? -10.046 -4.477 9.251 1.00 89.12 84 GLU A CA 1
ATOM 644 C C . GLU A 1 84 ? -9.517 -5.859 8.869 1.00 89.12 84 GLU A C 1
ATOM 646 O O . GLU A 1 84 ? -8.322 -6.114 9.003 1.00 89.12 84 GLU A O 1
ATOM 651 N N . LEU A 1 85 ? -10.386 -6.747 8.375 1.00 88.38 85 LEU A N 1
ATOM 652 C CA . LEU A 1 85 ? -10.010 -8.138 8.148 1.00 88.38 85 LEU A CA 1
ATOM 653 C C . LEU A 1 85 ? -9.208 -8.361 6.871 1.00 88.38 85 LEU A C 1
ATOM 655 O O . LEU A 1 85 ? -8.415 -9.297 6.852 1.00 88.38 85 LEU A O 1
ATOM 659 N N . VAL A 1 86 ? -9.415 -7.543 5.836 1.00 92.75 86 VAL A N 1
ATOM 660 C CA . VAL A 1 86 ? -8.752 -7.702 4.535 1.00 92.75 86 VAL A CA 1
ATOM 661 C C . VAL A 1 86 ? -7.658 -6.660 4.364 1.00 92.75 86 VAL A C 1
ATOM 663 O O . VAL A 1 86 ? -6.484 -7.011 4.321 1.00 92.75 86 VAL A O 1
ATOM 666 N N . TYR A 1 87 ? -8.020 -5.378 4.285 1.00 95.06 87 TYR A N 1
ATOM 667 C CA . TYR A 1 87 ? -7.069 -4.326 3.915 1.00 95.06 87 TYR A CA 1
ATOM 668 C C . TYR A 1 87 ? -5.951 -4.144 4.950 1.00 95.06 87 TYR A C 1
ATOM 670 O O . TYR A 1 87 ? -4.775 -4.215 4.596 1.00 95.06 87 TYR A O 1
ATOM 678 N N . ARG A 1 88 ? -6.299 -3.910 6.222 1.00 92.50 88 ARG A N 1
ATOM 679 C CA . ARG A 1 88 ? -5.315 -3.600 7.270 1.00 92.50 88 ARG A CA 1
ATOM 680 C C . ARG A 1 88 ? -4.384 -4.768 7.531 1.00 92.50 88 ARG A C 1
ATOM 682 O O . ARG A 1 88 ? -3.179 -4.583 7.442 1.00 92.50 88 ARG A O 1
ATOM 689 N N . ASN A 1 89 ? -4.941 -5.955 7.760 1.00 90.88 89 ASN A N 1
ATOM 690 C CA . ASN A 1 89 ? -4.154 -7.165 7.983 1.00 90.88 89 ASN A CA 1
ATOM 691 C C . ASN A 1 89 ? -3.208 -7.463 6.807 1.00 90.88 89 ASN A C 1
ATOM 693 O O . ASN A 1 89 ? -2.049 -7.792 7.033 1.00 90.88 89 ASN A O 1
ATOM 697 N N . LEU A 1 90 ? -3.667 -7.304 5.557 1.00 92.75 90 LEU A N 1
ATOM 698 C CA . LEU A 1 90 ? -2.807 -7.510 4.392 1.00 92.75 90 LEU A CA 1
ATOM 699 C C . LEU A 1 90 ? -1.674 -6.478 4.347 1.00 92.75 90 LEU A C 1
ATOM 701 O O . LEU A 1 90 ? -0.519 -6.845 4.181 1.00 92.75 90 LEU A O 1
ATOM 705 N N . VAL A 1 91 ? -1.973 -5.187 4.508 1.00 93.06 91 VAL A N 1
ATOM 706 C CA . VAL A 1 91 ? -0.938 -4.138 4.492 1.00 93.06 91 VAL A CA 1
ATOM 707 C C . VAL A 1 91 ? 0.054 -4.297 5.646 1.00 93.06 91 VAL A C 1
ATOM 709 O O . VAL A 1 91 ? 1.246 -4.060 5.449 1.00 93.06 91 VAL A O 1
ATOM 712 N N . GLU A 1 92 ? -0.414 -4.696 6.827 1.00 90.94 92 GLU A N 1
ATOM 713 C CA . GLU A 1 92 ? 0.429 -4.979 7.990 1.00 90.94 92 GLU A CA 1
ATOM 714 C C . GLU A 1 92 ? 1.375 -6.158 7.720 1.00 90.94 92 GLU A C 1
ATOM 716 O O . GLU A 1 92 ? 2.582 -5.993 7.890 1.00 90.94 92 GLU A O 1
ATOM 721 N N . ASP A 1 93 ? 0.878 -7.278 7.184 1.00 90.38 93 ASP A N 1
ATOM 722 C CA . ASP A 1 93 ? 1.707 -8.432 6.797 1.00 90.38 93 ASP A CA 1
ATOM 723 C C . ASP A 1 93 ? 2.775 -8.062 5.748 1.00 90.38 93 ASP A C 1
ATOM 725 O O . ASP A 1 93 ? 3.946 -8.436 5.860 1.00 90.38 93 ASP A O 1
ATOM 729 N N . LEU A 1 94 ? 2.415 -7.248 4.749 1.00 92.25 94 LEU A N 1
ATOM 730 C CA . LEU A 1 94 ? 3.376 -6.744 3.762 1.00 92.25 94 LEU A CA 1
ATOM 731 C C . LEU A 1 94 ? 4.439 -5.839 4.412 1.00 92.25 94 LEU A C 1
ATOM 733 O O . LEU A 1 94 ? 5.617 -5.911 4.050 1.00 92.25 94 LEU A O 1
ATOM 737 N N . HIS A 1 95 ? 4.041 -5.007 5.379 1.00 90.56 95 HIS A N 1
ATOM 738 C CA . HIS A 1 95 ? 4.939 -4.115 6.115 1.00 90.56 95 HIS A CA 1
ATOM 739 C C . HIS A 1 95 ? 5.941 -4.872 6.988 1.00 90.56 95 HIS A C 1
ATOM 741 O O . HIS A 1 95 ? 7.114 -4.497 7.019 1.00 90.56 95 HIS A O 1
ATOM 747 N N . GLU A 1 96 ? 5.513 -5.951 7.645 1.00 89.88 96 GLU A N 1
ATOM 748 C CA . GLU A 1 96 ? 6.392 -6.805 8.451 1.00 89.88 96 GLU A CA 1
ATOM 749 C C . GLU A 1 96 ? 7.490 -7.474 7.609 1.00 89.88 96 GLU A C 1
ATOM 751 O O . GLU A 1 96 ? 8.620 -7.632 8.073 1.00 89.88 96 GLU A O 1
ATOM 756 N N . ARG A 1 97 ? 7.193 -7.815 6.349 1.00 90.31 97 ARG A N 1
ATOM 757 C CA . ARG A 1 97 ? 8.156 -8.447 5.426 1.00 90.31 97 ARG A CA 1
ATOM 758 C C . ARG A 1 97 ? 9.140 -7.462 4.827 1.00 90.31 97 ARG A C 1
ATOM 760 O O . ARG A 1 97 ? 10.321 -7.771 4.665 1.00 90.31 97 ARG A O 1
ATOM 767 N N . TYR A 1 98 ? 8.650 -6.289 4.448 1.00 89.56 98 TYR A N 1
ATOM 768 C CA . TYR A 1 98 ? 9.453 -5.284 3.775 1.00 89.56 98 TYR A CA 1
ATOM 769 C C . TYR A 1 98 ? 8.917 -3.896 4.096 1.00 89.56 98 TYR A C 1
ATOM 771 O O . TYR A 1 98 ? 7.993 -3.435 3.455 1.00 89.56 98 TYR A O 1
ATOM 779 N N . GLY A 1 99 ? 9.506 -3.185 5.056 1.00 85.38 99 GLY A N 1
ATOM 780 C CA . GLY A 1 99 ? 8.968 -1.891 5.507 1.00 85.38 99 GLY A CA 1
ATOM 781 C C . GLY A 1 99 ? 9.160 -0.709 4.542 1.00 85.38 99 GLY A C 1
ATOM 782 O O . GLY A 1 99 ? 8.651 0.379 4.808 1.00 85.38 99 GLY A O 1
ATOM 783 N N . ASN A 1 100 ? 9.901 -0.882 3.442 1.00 89.56 100 ASN A N 1
ATOM 784 C CA . ASN A 1 100 ? 10.341 0.217 2.573 1.00 89.56 100 ASN A CA 1
ATOM 785 C C . ASN A 1 100 ? 9.434 0.414 1.344 1.00 89.56 100 ASN A C 1
ATOM 787 O O . ASN A 1 100 ? 9.884 0.326 0.201 1.00 89.56 100 ASN A O 1
ATOM 791 N N . PHE A 1 101 ? 8.149 0.679 1.583 1.00 92.12 101 PHE A N 1
ATOM 792 C CA . PHE A 1 101 ? 7.176 1.032 0.545 1.00 92.12 101 PHE A CA 1
ATOM 793 C C . PHE A 1 101 ? 6.172 2.081 1.024 1.00 92.12 101 PHE A C 1
ATOM 795 O O . PHE A 1 101 ? 6.109 2.433 2.203 1.00 92.12 101 PHE A O 1
ATOM 802 N N . THR A 1 102 ? 5.364 2.556 0.084 1.00 94.25 102 THR A N 1
ATOM 803 C CA . THR A 1 102 ? 4.232 3.454 0.301 1.00 94.25 102 THR A CA 1
ATOM 804 C C . THR A 1 102 ? 2.954 2.800 -0.191 1.00 94.25 102 THR A C 1
ATOM 806 O O . THR A 1 102 ? 2.919 2.266 -1.302 1.00 94.25 102 THR A O 1
ATOM 809 N N . VAL A 1 103 ? 1.897 2.891 0.617 1.00 96.44 103 VAL A N 1
ATOM 810 C CA . VAL A 1 103 ? 0.534 2.534 0.205 1.00 96.44 103 VAL A CA 1
ATOM 811 C C . VAL A 1 103 ? -0.216 3.790 -0.193 1.00 96.44 103 VAL A C 1
ATOM 813 O O . VAL A 1 103 ? -0.378 4.690 0.630 1.00 96.44 103 VAL A O 1
ATOM 816 N N . TYR A 1 104 ? -0.702 3.824 -1.429 1.00 95.94 104 TYR A N 1
ATOM 817 C CA . TYR A 1 104 ? -1.562 4.885 -1.934 1.00 95.94 104 TYR A CA 1
ATOM 818 C C . TYR A 1 104 ? -3.017 4.438 -1.964 1.00 95.94 104 TYR A C 1
ATOM 820 O O . TYR A 1 104 ? -3.345 3.386 -2.515 1.00 95.94 104 TYR A O 1
ATOM 828 N N . LEU A 1 105 ? -3.886 5.278 -1.419 1.00 95.44 105 LEU A N 1
ATOM 829 C CA . LEU A 1 105 ? -5.313 5.042 -1.292 1.00 95.44 105 LEU A CA 1
ATOM 830 C C . LEU A 1 105 ? -6.126 5.934 -2.237 1.00 95.44 105 LEU A C 1
ATOM 832 O O . LEU A 1 105 ? -5.759 7.098 -2.453 1.00 95.44 105 LEU A O 1
ATOM 836 N N . PRO A 1 106 ? -7.264 5.433 -2.751 1.00 90.69 106 PRO A N 1
ATOM 837 C CA . PRO A 1 106 ? -8.295 6.279 -3.334 1.00 90.69 106 PRO A CA 1
ATOM 838 C C . PRO A 1 106 ? -8.791 7.319 -2.321 1.00 90.69 106 PRO A C 1
ATOM 840 O O . PRO A 1 106 ? -8.812 7.078 -1.113 1.00 90.69 106 PRO A O 1
ATOM 843 N N . SER A 1 107 ? -9.259 8.471 -2.805 1.00 85.31 107 SER A N 1
ATOM 844 C CA . SER A 1 107 ? -9.795 9.536 -1.944 1.00 85.31 107 SER A CA 1
ATOM 845 C C . SER A 1 107 ? -11.051 9.122 -1.166 1.00 85.31 107 SER A C 1
ATOM 847 O O . SER A 1 107 ? -11.316 9.676 -0.103 1.00 85.31 107 SER A O 1
ATOM 849 N N . SER A 1 108 ? -11.807 8.143 -1.671 1.00 88.25 108 SER A N 1
ATOM 850 C CA . SER A 1 108 ? -12.961 7.530 -1.001 1.00 88.25 108 SER A CA 1
ATOM 851 C C . SER A 1 108 ? -12.583 6.542 0.108 1.00 88.25 108 SER A C 1
ATOM 853 O O . SER A 1 108 ? -13.465 6.067 0.817 1.00 88.25 108 SER A O 1
ATOM 855 N N . GLY A 1 109 ? -11.295 6.228 0.263 1.00 91.88 109 GLY A N 1
ATOM 856 C CA . GLY A 1 109 ? -10.801 5.164 1.130 1.00 91.88 109 GLY A CA 1
ATOM 857 C C . GLY A 1 109 ? -10.543 3.851 0.377 1.00 91.88 109 GLY A C 1
ATOM 858 O O . GLY A 1 109 ? -10.821 3.751 -0.820 1.00 91.88 109 GLY A O 1
ATOM 859 N N . PRO A 1 110 ? -9.983 2.843 1.069 1.00 95.38 110 PRO A N 1
ATOM 860 C CA . PRO A 1 110 ? -9.567 1.587 0.453 1.00 95.38 110 PRO A CA 1
ATOM 861 C C . PRO A 1 110 ? -10.738 0.680 0.075 1.00 95.38 110 PRO A C 1
ATOM 863 O O . PRO A 1 110 ? -10.557 -0.173 -0.781 1.00 95.38 110 PRO A O 1
ATOM 866 N N . VAL A 1 111 ? -11.907 0.821 0.709 1.00 97.19 111 VAL A N 1
ATOM 867 C CA . VAL A 1 111 ? -13.036 -0.109 0.564 1.00 97.19 111 VAL A CA 1
ATOM 868 C C . VAL A 1 111 ? -14.227 0.577 -0.096 1.00 97.19 111 VAL A C 1
ATOM 870 O O . VAL A 1 111 ? -14.719 1.592 0.391 1.00 97.19 111 VAL A O 1
ATOM 873 N N . GLU A 1 112 ? -14.735 -0.030 -1.163 1.00 96.50 112 GLU A N 1
ATOM 874 C CA . GLU A 1 112 ? -15.964 0.357 -1.850 1.00 96.50 112 GLU A CA 1
ATOM 875 C C . GLU A 1 112 ? -16.990 -0.775 -1.733 1.00 96.50 112 GLU A C 1
ATOM 877 O O . GLU A 1 112 ? -16.745 -1.903 -2.173 1.00 96.50 112 GLU A O 1
ATOM 882 N N . ILE A 1 113 ? -18.150 -0.491 -1.135 1.00 95.75 113 ILE A N 1
ATOM 883 C CA . ILE A 1 113 ? -19.253 -1.454 -1.085 1.00 95.75 113 ILE A CA 1
ATOM 884 C C . ILE A 1 113 ? -19.947 -1.482 -2.439 1.00 95.75 113 ILE A C 1
ATOM 886 O O . ILE A 1 113 ? -20.259 -0.448 -3.020 1.00 95.75 113 ILE A O 1
ATOM 890 N N . THR A 1 114 ? -20.187 -2.692 -2.932 1.00 91.38 114 THR A N 1
ATOM 891 C CA . THR A 1 114 ? -20.918 -2.918 -4.179 1.00 91.38 114 THR A CA 1
ATOM 892 C C . THR A 1 114 ? -22.329 -3.412 -3.851 1.00 91.38 114 THR A C 1
ATOM 894 O O . THR A 1 114 ? -23.079 -2.719 -3.176 1.00 91.38 114 THR A O 1
ATOM 897 N N . ALA A 1 115 ? -22.712 -4.616 -4.278 1.00 88.62 115 ALA A N 1
ATOM 898 C CA . ALA A 1 115 ? -24.013 -5.208 -3.981 1.00 88.62 115 ALA A CA 1
ATOM 899 C C . ALA A 1 115 ? -23.861 -6.570 -3.291 1.00 88.62 115 ALA A C 1
ATOM 901 O O . ALA A 1 115 ? -22.828 -7.232 -3.395 1.00 88.62 115 ALA A O 1
ATOM 902 N N . ASN A 1 116 ? -24.925 -7.028 -2.626 1.00 89.06 116 ASN A N 1
ATOM 903 C CA . ASN A 1 116 ? -25.024 -8.382 -2.064 1.00 89.06 116 ASN A CA 1
ATOM 904 C C . ASN A 1 116 ? -23.892 -8.741 -1.087 1.00 89.06 116 ASN A C 1
ATOM 906 O O . ASN A 1 116 ? -23.296 -9.815 -1.208 1.00 89.06 116 ASN A O 1
ATOM 910 N N . TRP A 1 117 ? -23.591 -7.841 -0.143 1.00 92.94 117 TRP A N 1
ATOM 911 C CA . TRP A 1 117 ? -22.488 -8.000 0.816 1.00 92.94 117 TRP A CA 1
ATOM 912 C C . TRP A 1 117 ? -21.159 -8.330 0.126 1.00 92.94 117 TRP A C 1
ATOM 914 O O . TRP A 1 117 ? -20.422 -9.227 0.540 1.00 92.94 117 TRP A O 1
ATOM 924 N N . SER A 1 118 ? -20.891 -7.621 -0.971 1.00 96.31 118 SER A N 1
ATOM 925 C CA . SER A 1 118 ? -19.629 -7.684 -1.702 1.00 96.31 118 SER A CA 1
ATOM 926 C C . SER A 1 118 ? -18.963 -6.317 -1.678 1.00 96.31 118 SER A C 1
ATOM 928 O O . SER A 1 118 ? -19.630 -5.287 -1.807 1.00 96.31 118 SER A O 1
ATOM 930 N N . ALA A 1 119 ? -17.649 -6.307 -1.532 1.00 97.50 119 ALA A N 1
ATOM 931 C CA . ALA A 1 119 ? -16.833 -5.107 -1.508 1.00 97.50 119 ALA A CA 1
ATOM 932 C C . ALA A 1 119 ? -15.646 -5.251 -2.461 1.00 97.50 119 ALA A C 1
ATOM 934 O O . ALA A 1 119 ? -15.214 -6.366 -2.778 1.00 97.50 119 ALA A O 1
ATOM 935 N N . ARG A 1 120 ? -15.122 -4.111 -2.901 1.00 97.75 120 ARG A N 1
ATOM 936 C CA . ARG A 1 120 ? -13.823 -4.003 -3.560 1.00 97.75 120 ARG A CA 1
ATOM 937 C C . ARG A 1 120 ? -12.851 -3.285 -2.644 1.00 97.75 120 ARG A C 1
ATOM 939 O O . ARG A 1 120 ? -13.203 -2.259 -2.067 1.00 97.75 120 ARG A O 1
ATOM 946 N N . VAL A 1 121 ? -11.646 -3.823 -2.524 1.00 98.06 121 VAL A N 1
ATOM 947 C CA . VAL A 1 121 ? -10.538 -3.199 -1.807 1.00 98.06 121 VAL A CA 1
ATOM 948 C C . VAL A 1 121 ? -9.492 -2.773 -2.825 1.00 98.06 121 VAL A C 1
ATOM 950 O O . VAL A 1 121 ? -8.946 -3.626 -3.519 1.00 98.06 121 VAL A O 1
ATOM 953 N N . ASN A 1 122 ? -9.220 -1.471 -2.903 1.00 97.38 122 ASN A N 1
ATOM 954 C CA . ASN A 1 122 ? -8.327 -0.879 -3.893 1.00 97.38 122 ASN A CA 1
ATOM 955 C C . ASN A 1 122 ? -7.221 -0.060 -3.232 1.00 97.38 122 ASN A C 1
ATOM 957 O O . ASN A 1 122 ? -7.489 0.824 -2.415 1.00 97.38 122 ASN A O 1
ATOM 961 N N . PHE A 1 123 ? -5.976 -0.322 -3.619 1.00 97.44 123 PHE A N 1
ATOM 962 C CA . PHE A 1 123 ? -4.812 0.467 -3.214 1.00 97.44 123 PHE A CA 1
ATOM 963 C C . PHE A 1 123 ? -3.628 0.215 -4.154 1.00 97.44 123 PHE A C 1
ATOM 965 O O . PHE A 1 123 ? -3.599 -0.769 -4.892 1.00 97.44 123 PHE A O 1
ATOM 972 N N . TYR A 1 124 ? -2.626 1.093 -4.123 1.00 96.06 124 TYR A N 1
ATOM 973 C CA . TYR A 1 124 ? -1.358 0.880 -4.825 1.00 96.06 124 TYR A CA 1
ATOM 974 C C . TYR A 1 124 ? -0.205 0.700 -3.844 1.00 96.06 124 TYR A C 1
ATOM 976 O O . TYR A 1 124 ? -0.174 1.350 -2.801 1.00 96.06 124 TYR A O 1
ATOM 984 N N . ILE A 1 125 ? 0.774 -0.121 -4.223 1.00 95.75 125 ILE A N 1
ATOM 985 C CA . ILE A 1 125 ? 2.051 -0.282 -3.519 1.00 95.75 125 ILE A CA 1
ATOM 986 C C . ILE A 1 125 ? 3.190 0.241 -4.390 1.00 95.75 125 ILE A C 1
ATOM 988 O O . ILE A 1 125 ? 3.318 -0.139 -5.559 1.00 95.75 125 ILE A O 1
ATOM 992 N N . VAL A 1 126 ? 4.044 1.077 -3.796 1.00 93.50 126 VAL A N 1
ATOM 993 C CA . VAL A 1 126 ? 5.217 1.667 -4.452 1.00 93.50 126 VAL A CA 1
ATOM 994 C C . VAL A 1 126 ? 6.453 1.568 -3.544 1.00 93.50 126 VAL A C 1
ATOM 996 O O . VAL A 1 126 ? 6.448 2.183 -2.479 1.00 93.50 126 VAL A O 1
ATOM 999 N N . PRO A 1 127 ? 7.530 0.868 -3.948 1.00 92.56 127 PRO A N 1
ATOM 1000 C CA . PRO A 1 127 ? 7.601 -0.091 -5.054 1.00 92.56 127 PRO A CA 1
ATOM 1001 C C . PRO A 1 127 ? 6.963 -1.443 -4.682 1.00 92.56 127 PRO A C 1
ATOM 1003 O O . PRO A 1 127 ? 7.086 -1.910 -3.550 1.00 92.56 127 PRO A O 1
ATOM 1006 N N . PHE A 1 128 ? 6.324 -2.118 -5.641 1.00 94.56 128 PHE A N 1
ATOM 1007 C CA . PHE A 1 128 ? 5.884 -3.509 -5.462 1.00 94.56 128 PHE A CA 1
ATOM 1008 C C . PHE A 1 128 ? 6.984 -4.517 -5.838 1.00 94.56 128 PHE A C 1
ATOM 1010 O O . PHE A 1 128 ? 7.119 -5.570 -5.219 1.00 94.56 128 PHE A O 1
ATOM 1017 N N . LEU A 1 129 ? 7.798 -4.189 -6.838 1.00 93.50 129 LEU A N 1
ATOM 1018 C CA . LEU A 1 129 ? 8.959 -4.975 -7.236 1.00 93.50 129 LEU A CA 1
ATOM 1019 C C . LEU A 1 129 ? 10.236 -4.183 -7.003 1.00 93.50 129 LEU A C 1
ATOM 1021 O O . LEU A 1 129 ? 10.336 -3.014 -7.371 1.00 93.50 129 LEU A O 1
ATOM 1025 N N . THR A 1 130 ? 11.229 -4.839 -6.419 1.00 91.00 130 THR A N 1
ATOM 1026 C CA . THR A 1 130 ? 12.509 -4.225 -6.066 1.00 91.00 130 THR A CA 1
ATOM 1027 C C . THR A 1 130 ? 13.648 -4.915 -6.799 1.00 91.00 130 THR A C 1
ATOM 1029 O O . THR A 1 130 ? 13.507 -6.028 -7.304 1.00 91.00 130 THR A O 1
ATOM 1032 N N . LYS A 1 131 ? 14.794 -4.243 -6.922 1.00 89.56 131 LYS A N 1
ATOM 1033 C CA . LYS A 1 131 ? 15.959 -4.824 -7.593 1.00 89.56 131 LYS A CA 1
ATOM 1034 C C . LYS A 1 131 ? 16.504 -5.992 -6.768 1.00 89.56 131 LYS A C 1
ATOM 1036 O O . LYS A 1 131 ? 17.047 -5.787 -5.687 1.00 89.56 131 LYS A O 1
ATOM 1041 N N . GLY A 1 132 ? 16.384 -7.193 -7.316 1.00 87.31 132 GLY A N 1
ATOM 1042 C CA . GLY A 1 132 ? 16.917 -8.428 -6.763 1.00 87.31 132 GLY A CA 1
ATOM 1043 C C . GLY A 1 132 ? 18.181 -8.903 -7.476 1.00 87.31 132 GLY A C 1
ATOM 1044 O O . GLY A 1 132 ? 18.848 -8.150 -8.193 1.00 87.31 132 GLY A O 1
ATOM 1045 N N . LYS A 1 133 ? 18.526 -10.183 -7.291 1.00 85.25 133 LYS A N 1
ATOM 1046 C CA . LYS A 1 133 ? 19.775 -10.755 -7.837 1.00 85.25 133 LYS A CA 1
ATOM 1047 C C . LYS A 1 133 ? 19.716 -10.990 -9.343 1.00 85.25 133 LYS A C 1
ATOM 1049 O O . LYS A 1 133 ? 20.731 -10.850 -10.020 1.00 85.25 133 LYS A O 1
ATOM 1054 N N . ARG A 1 134 ? 18.555 -11.404 -9.858 1.00 82.50 134 ARG A N 1
ATOM 1055 C CA . ARG A 1 134 ? 18.388 -11.821 -11.265 1.00 82.50 134 ARG A CA 1
ATOM 1056 C C . ARG A 1 134 ? 17.510 -10.873 -12.081 1.00 82.50 134 ARG A C 1
ATOM 1058 O O . ARG A 1 134 ? 17.358 -11.090 -13.276 1.00 82.50 134 ARG A O 1
ATOM 1065 N N . GLY A 1 135 ? 16.951 -9.840 -11.460 1.00 88.38 135 GLY A N 1
ATOM 1066 C CA . GLY A 1 135 ? 16.004 -8.922 -12.083 1.00 88.38 135 GLY A CA 1
ATOM 1067 C C . GLY A 1 135 ? 15.247 -8.123 -11.031 1.00 88.38 135 GLY A C 1
ATOM 1068 O O . GLY A 1 135 ? 15.787 -7.841 -9.963 1.00 88.38 135 GLY A O 1
ATOM 1069 N N . LEU A 1 136 ? 14.003 -7.769 -11.332 1.00 92.94 136 LEU A N 1
ATOM 1070 C CA . LEU A 1 136 ? 13.068 -7.235 -10.348 1.00 92.94 136 LEU A CA 1
ATOM 1071 C C . LEU A 1 136 ? 12.370 -8.397 -9.631 1.00 92.94 136 LEU A C 1
ATOM 1073 O O . LEU A 1 136 ? 11.947 -9.355 -10.277 1.00 92.94 136 LEU A O 1
ATOM 1077 N N . GLU A 1 137 ? 12.265 -8.326 -8.311 1.00 94.00 137 GLU A N 1
ATOM 1078 C CA . GLU A 1 137 ? 11.752 -9.394 -7.450 1.00 94.00 137 GLU A CA 1
ATOM 1079 C C . GLU A 1 137 ? 10.688 -8.840 -6.495 1.00 94.00 137 GLU A C 1
ATOM 1081 O O . GLU A 1 137 ? 10.743 -7.673 -6.099 1.00 94.00 137 GLU A O 1
ATOM 1086 N N . CYS A 1 138 ? 9.695 -9.660 -6.144 1.00 93.94 138 CYS A N 1
ATOM 1087 C CA . CYS A 1 138 ? 8.682 -9.292 -5.152 1.00 93.94 138 CYS A CA 1
ATOM 1088 C C . CYS A 1 138 ? 9.212 -9.581 -3.739 1.00 93.94 138 CYS A C 1
ATOM 1090 O O . CYS A 1 138 ? 9.382 -10.754 -3.401 1.00 93.94 138 CYS A O 1
ATOM 1092 N N . PRO A 1 139 ? 9.458 -8.557 -2.898 1.00 93.12 139 PRO A N 1
ATOM 1093 C CA . PRO A 1 139 ? 10.018 -8.763 -1.564 1.00 93.12 139 PRO A CA 1
ATOM 1094 C C . PRO A 1 139 ? 8.987 -9.284 -0.550 1.00 93.12 139 PRO A C 1
ATOM 1096 O O . PRO A 1 139 ? 9.356 -9.655 0.558 1.00 93.12 139 PRO A O 1
ATOM 1099 N N . TYR A 1 140 ? 7.703 -9.317 -0.913 1.00 92.25 140 TYR A N 1
ATOM 1100 C CA . TYR A 1 140 ? 6.604 -9.640 -0.002 1.00 92.25 140 TYR A CA 1
ATOM 1101 C C . TYR A 1 140 ? 6.150 -11.109 -0.061 1.00 92.25 140 TYR A C 1
ATOM 1103 O O . TYR A 1 140 ? 5.179 -11.498 0.591 1.00 92.25 140 TYR A O 1
ATOM 1111 N N . SER A 1 141 ? 6.815 -11.934 -0.874 1.00 91.94 141 SER A N 1
ATOM 1112 C CA . SER A 1 141 ? 6.404 -13.315 -1.128 1.00 91.94 141 SER A CA 1
ATOM 1113 C C . SER A 1 141 ? 6.383 -14.183 0.131 1.00 91.94 141 SER A C 1
ATOM 1115 O O . SER A 1 141 ? 7.284 -14.079 0.962 1.00 91.94 141 SER A O 1
ATOM 1117 N N . GLY A 1 142 ? 5.409 -15.087 0.228 1.00 92.50 142 GLY A N 1
ATOM 1118 C CA . GLY A 1 142 ? 5.255 -16.030 1.340 1.00 92.50 142 GLY A CA 1
ATOM 1119 C C . GLY A 1 142 ? 3.791 -16.224 1.760 1.00 92.50 142 GLY A C 1
ATOM 1120 O O . GLY A 1 142 ? 2.921 -15.544 1.213 1.00 92.50 142 GLY A O 1
ATOM 1121 N N . PRO A 1 143 ? 3.513 -17.111 2.734 1.00 91.88 143 PRO A N 1
ATOM 1122 C CA . PRO A 1 143 ? 2.156 -17.406 3.218 1.00 91.88 143 PRO A CA 1
ATOM 1123 C C . PRO A 1 143 ? 1.465 -16.153 3.746 1.00 91.88 143 PRO A C 1
ATOM 1125 O O . PRO A 1 143 ? 2.074 -15.462 4.537 1.00 91.88 143 PRO A O 1
ATOM 1128 N N . LEU A 1 144 ? 0.244 -15.837 3.341 1.00 89.94 144 LEU A N 1
ATOM 1129 C CA . LEU A 1 144 ? -0.506 -14.674 3.806 1.00 89.94 144 LEU A CA 1
ATOM 1130 C C . LEU A 1 144 ? -1.255 -15.053 5.084 1.00 89.94 144 LEU A C 1
ATOM 1132 O O . LEU A 1 144 ? -2.290 -15.717 5.039 1.00 89.94 144 LEU A O 1
ATOM 1136 N N . ASP A 1 145 ? -0.735 -14.611 6.225 1.00 85.69 145 ASP A N 1
ATOM 1137 C CA . ASP A 1 145 ? -1.308 -14.886 7.538 1.00 85.69 145 ASP A CA 1
ATOM 1138 C C . ASP A 1 145 ? -1.600 -13.581 8.285 1.00 85.69 145 ASP A C 1
ATOM 1140 O O . ASP A 1 145 ? -0.981 -12.551 8.034 1.00 85.69 145 ASP A O 1
ATOM 1144 N N . PHE A 1 146 ? -2.517 -13.627 9.248 1.00 79.06 146 PHE A N 1
ATOM 1145 C CA . PHE A 1 146 ? -2.719 -12.536 10.197 1.00 79.06 146 PHE A CA 1
ATOM 1146 C C . PHE A 1 146 ? -3.105 -13.063 11.578 1.00 79.06 146 PHE A C 1
ATOM 1148 O O . PHE A 1 146 ? -3.615 -14.177 11.738 1.00 79.06 146 PHE A O 1
ATOM 1155 N N . VAL A 1 147 ? -2.862 -12.249 12.604 1.00 74.19 147 VAL A N 1
ATOM 1156 C CA . VAL A 1 147 ? -3.166 -12.597 13.995 1.00 74.19 147 VAL A CA 1
ATOM 1157 C C . VAL A 1 147 ? -4.429 -11.875 14.441 1.00 74.19 147 VAL A C 1
ATOM 1159 O O . VAL A 1 147 ? -4.509 -10.652 14.398 1.00 74.19 147 VAL A O 1
ATOM 1162 N N . SER A 1 148 ? -5.412 -12.622 14.942 1.00 68.25 148 SER A N 1
ATOM 1163 C CA . SER A 1 148 ? -6.599 -12.039 15.5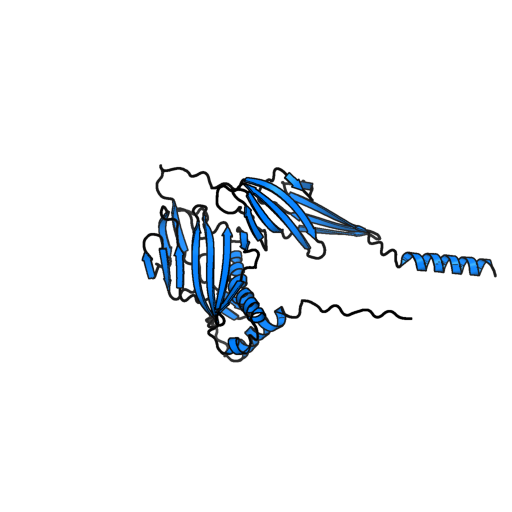67 1.00 68.25 148 SER A CA 1
ATOM 1164 C C . SER A 1 148 ? -7.025 -12.838 16.792 1.00 68.25 148 SER A C 1
ATOM 1166 O O . SER A 1 148 ? -7.095 -14.067 16.768 1.00 68.25 148 SER A O 1
ATOM 1168 N N . GLY A 1 149 ? -7.266 -12.147 17.909 1.00 66.31 149 GLY A N 1
ATOM 1169 C CA . GLY A 1 149 ? -7.687 -12.785 19.160 1.00 66.31 149 GLY A CA 1
ATOM 1170 C C . GLY A 1 149 ? -6.723 -13.858 19.686 1.00 66.31 149 GLY A C 1
ATOM 1171 O O . GLY A 1 149 ? -7.167 -14.837 20.279 1.00 66.31 149 GLY A O 1
ATOM 1172 N N . GLY A 1 150 ? -5.417 -13.716 19.426 1.00 69.50 150 GLY A N 1
ATOM 1173 C CA . GLY A 1 150 ? -4.396 -14.697 19.820 1.00 69.50 150 GLY A CA 1
ATOM 1174 C C . GLY A 1 150 ? -4.357 -15.972 18.966 1.00 69.50 150 GLY A C 1
ATOM 1175 O O . GLY A 1 150 ? -3.626 -16.899 19.307 1.00 69.50 150 GLY A O 1
ATOM 1176 N N . LYS A 1 151 ? -5.119 -16.032 17.865 1.00 72.19 151 LYS A N 1
ATOM 1177 C CA . LYS A 1 151 ? -5.064 -17.103 16.861 1.00 72.19 151 LYS A CA 1
ATOM 1178 C C . LYS A 1 151 ? -4.453 -16.576 15.561 1.00 72.19 151 LYS A C 1
ATOM 1180 O O . LYS A 1 151 ? -4.619 -15.403 15.230 1.00 72.19 151 LYS A O 1
ATOM 1185 N N . VAL A 1 152 ? -3.759 -17.455 14.840 1.00 76.50 152 VAL A N 1
ATOM 1186 C CA . VAL A 1 152 ? -3.239 -17.184 13.494 1.00 76.50 152 VAL A CA 1
ATOM 1187 C C . VAL A 1 152 ? -4.241 -17.716 12.481 1.00 76.50 152 VAL A C 1
ATOM 1189 O O . VAL A 1 152 ? -4.631 -18.888 12.547 1.00 76.50 152 VAL A O 1
ATOM 1192 N N . TYR A 1 153 ? -4.632 -16.855 11.554 1.00 81.62 153 TYR A N 1
ATOM 1193 C CA . TYR A 1 153 ? -5.491 -17.193 10.435 1.00 81.62 153 TYR A CA 1
ATOM 1194 C C . TYR A 1 153 ? -4.720 -17.045 9.132 1.00 81.62 153 TYR A C 1
ATOM 1196 O O . TYR A 1 153 ? -3.874 -16.159 9.024 1.00 81.62 153 TYR A O 1
ATOM 1204 N N . SER A 1 154 ? -5.037 -17.885 8.154 1.00 83.06 154 SER A N 1
ATOM 1205 C CA . SER A 1 154 ? -4.539 -17.719 6.788 1.00 83.06 154 SER A CA 1
ATOM 1206 C C . SER A 1 154 ? -5.594 -17.029 5.942 1.00 83.06 154 SER A C 1
ATOM 1208 O O . SER A 1 154 ? -6.782 -17.363 6.021 1.00 83.06 154 SER A O 1
ATOM 1210 N N . PHE A 1 155 ? -5.154 -16.063 5.141 1.00 83.56 155 PHE A N 1
ATOM 1211 C CA . PHE A 1 155 ? -5.969 -15.542 4.059 1.00 83.56 155 PHE A CA 1
ATOM 1212 C C . PHE A 1 155 ? -6.140 -16.634 3.017 1.00 83.56 155 PHE A C 1
ATOM 1214 O O . PHE A 1 155 ? -5.150 -17.178 2.549 1.00 83.56 155 PHE A O 1
ATOM 1221 N N . GLU A 1 156 ? -7.371 -16.913 2.609 1.00 89.25 156 GLU A N 1
ATOM 1222 C CA . GLU A 1 156 ? -7.627 -17.835 1.509 1.00 89.25 156 GLU A CA 1
ATOM 1223 C C . GLU A 1 156 ? -8.209 -17.056 0.331 1.00 89.25 156 GLU A C 1
ATOM 1225 O O . GLU A 1 156 ? -9.335 -16.552 0.372 1.00 89.25 156 GLU A O 1
ATOM 1230 N N . PHE A 1 157 ? -7.417 -16.919 -0.730 1.00 93.44 157 PHE A N 1
ATOM 1231 C CA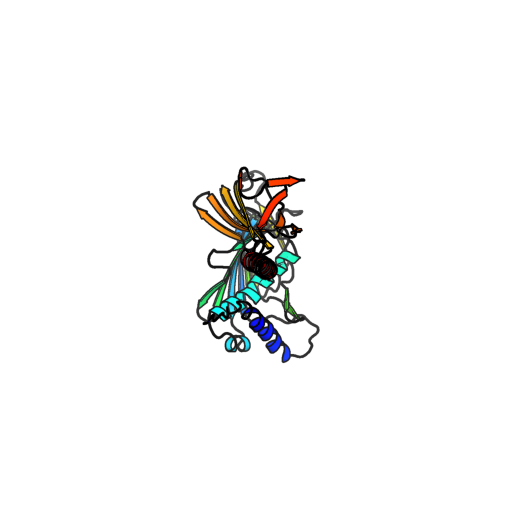 . PHE A 1 157 ? -7.880 -16.354 -1.985 1.00 93.44 157 PHE A CA 1
ATOM 1232 C C . PHE A 1 157 ? -8.251 -17.492 -2.916 1.00 93.44 157 PHE A C 1
ATOM 1234 O O . PHE A 1 157 ? -7.390 -18.264 -3.338 1.00 93.44 157 PHE A O 1
ATOM 1241 N N . ARG A 1 158 ? -9.515 -17.535 -3.348 1.00 95.56 158 ARG A N 1
ATOM 1242 C CA . ARG A 1 158 ? -9.941 -18.449 -4.413 1.00 95.56 158 ARG A CA 1
ATOM 1243 C C . ARG A 1 158 ? -9.042 -18.298 -5.633 1.00 95.56 158 ARG A C 1
ATOM 1245 O O . ARG A 1 158 ? -8.735 -19.284 -6.290 1.00 95.56 158 ARG A O 1
ATOM 1252 N N . ARG A 1 159 ? -8.616 -17.064 -5.926 1.00 96.12 159 ARG A N 1
ATOM 1253 C CA . ARG A 1 159 ? -7.678 -16.784 -7.008 1.00 96.12 159 ARG A CA 1
ATOM 1254 C C . ARG A 1 159 ? -6.813 -15.561 -6.732 1.00 96.12 159 ARG A C 1
ATOM 1256 O O . ARG A 1 159 ? -7.330 -14.519 -6.328 1.00 96.12 159 ARG A O 1
ATOM 1263 N N . ILE A 1 160 ? -5.529 -15.666 -7.060 1.00 97.38 160 ILE A N 1
ATOM 1264 C CA . ILE A 1 160 ? -4.609 -14.535 -7.209 1.00 97.38 160 ILE A CA 1
ATOM 1265 C C . ILE A 1 160 ? -4.224 -14.433 -8.683 1.00 97.38 160 ILE A C 1
ATOM 1267 O O . ILE A 1 160 ? -3.697 -15.378 -9.271 1.00 97.38 160 ILE A O 1
ATOM 1271 N N . ILE A 1 161 ? -4.500 -13.282 -9.287 1.00 98.19 161 ILE A N 1
ATOM 1272 C CA . ILE A 1 161 ? -4.212 -12.973 -10.685 1.00 98.19 161 ILE A CA 1
ATOM 1273 C C . ILE A 1 161 ? -3.145 -11.889 -10.708 1.00 98.19 161 ILE A C 1
ATOM 1275 O O . ILE A 1 161 ? -3.375 -10.784 -10.231 1.00 98.19 161 ILE A O 1
ATOM 1279 N N . LEU A 1 162 ? -1.996 -12.175 -11.304 1.00 97.94 162 LEU A N 1
ATOM 1280 C CA . LEU A 1 162 ? -0.926 -11.209 -11.508 1.00 97.94 162 LEU A CA 1
ATOM 1281 C C . LEU A 1 162 ? -0.834 -10.851 -12.988 1.00 97.94 162 LEU A C 1
ATOM 1283 O O . LEU A 1 162 ? -0.616 -11.717 -13.834 1.00 97.94 162 LEU A O 1
ATOM 1287 N N . VAL A 1 163 ? -0.957 -9.565 -13.297 1.00 97.56 163 VAL A N 1
ATOM 1288 C CA . VAL A 1 163 ? -0.823 -9.023 -14.649 1.00 97.56 163 VAL A CA 1
ATOM 1289 C C . VAL A 1 163 ? 0.457 -8.204 -14.723 1.00 97.56 163 VAL A C 1
ATOM 1291 O O . VAL A 1 163 ? 0.575 -7.156 -14.094 1.00 97.56 163 VAL A O 1
ATOM 1294 N N . LEU A 1 164 ? 1.417 -8.680 -15.510 1.00 95.69 164 LEU A N 1
ATOM 1295 C CA . LEU A 1 164 ? 2.694 -8.014 -15.757 1.00 95.69 164 LEU A CA 1
ATOM 1296 C C . LEU A 1 164 ? 2.627 -7.123 -17.008 1.00 95.69 164 LEU A C 1
ATOM 1298 O O . LEU A 1 164 ? 1.795 -7.363 -17.890 1.00 95.69 164 LEU A O 1
ATOM 1302 N N . PRO A 1 165 ? 3.528 -6.139 -17.164 1.00 93.00 165 PRO A N 1
ATOM 1303 C CA . PRO A 1 165 ? 3.711 -5.439 -18.431 1.00 93.00 165 PRO A CA 1
ATOM 1304 C C . PRO A 1 165 ? 4.034 -6.406 -19.581 1.00 93.00 165 PRO A C 1
ATOM 1306 O O . PRO A 1 165 ? 4.720 -7.414 -19.409 1.00 93.00 165 PRO A O 1
ATOM 1309 N N . ARG A 1 166 ? 3.546 -6.102 -20.790 1.00 89.19 166 ARG A N 1
ATOM 1310 C CA . ARG A 1 166 ? 3.647 -7.012 -21.950 1.00 89.19 166 ARG A CA 1
ATOM 1311 C C . ARG A 1 166 ? 5.082 -7.286 -22.412 1.00 89.19 166 ARG A C 1
ATOM 1313 O O . ARG A 1 166 ? 5.328 -8.327 -23.007 1.00 89.19 166 ARG A O 1
ATOM 1320 N N . ASN A 1 167 ? 5.999 -6.356 -22.170 1.00 87.19 167 ASN A N 1
ATOM 1321 C CA . ASN A 1 167 ? 7.411 -6.435 -22.549 1.00 87.19 167 ASN A CA 1
ATOM 1322 C C . ASN A 1 167 ? 8.295 -7.057 -21.454 1.00 87.19 167 ASN A C 1
ATOM 1324 O O . ASN A 1 167 ? 9.521 -7.010 -21.547 1.00 87.19 167 ASN A O 1
ATOM 1328 N N . TRP A 1 168 ? 7.699 -7.592 -20.387 1.00 90.00 168 TRP A N 1
ATOM 1329 C CA . TRP A 1 168 ? 8.440 -8.206 -19.295 1.00 90.00 168 TRP A CA 1
ATOM 1330 C C . TRP A 1 168 ? 8.472 -9.721 -19.435 1.00 90.00 168 TRP A C 1
ATOM 1332 O O . TRP A 1 168 ? 7.497 -10.361 -19.825 1.00 90.00 168 TRP A O 1
ATOM 1342 N N . THR A 1 169 ? 9.616 -10.297 -19.082 1.00 91.19 169 THR A N 1
ATOM 1343 C CA . THR A 1 169 ? 9.836 -11.739 -19.094 1.00 91.19 169 THR A CA 1
ATOM 1344 C C . THR A 1 169 ? 9.857 -12.262 -17.669 1.00 91.19 169 THR A C 1
ATOM 1346 O O . THR A 1 169 ? 10.629 -11.795 -16.835 1.00 91.19 169 THR A O 1
ATOM 1349 N N . VAL A 1 170 ? 9.022 -13.260 -17.394 1.00 93.00 170 VAL A N 1
ATOM 1350 C CA . VAL A 1 170 ? 9.047 -14.000 -16.129 1.00 93.00 170 VAL A CA 1
ATOM 1351 C C . VAL A 1 170 ? 10.301 -14.868 -16.100 1.00 93.00 170 VAL A C 1
ATOM 1353 O O . VAL A 1 170 ? 10.447 -15.758 -16.936 1.00 93.00 170 VAL A O 1
ATOM 1356 N N . LEU A 1 171 ? 11.193 -14.608 -15.147 1.00 93.12 171 LEU A N 1
ATOM 1357 C CA . LEU A 1 171 ? 12.415 -15.385 -14.933 1.00 93.12 171 LEU A CA 1
ATOM 1358 C C . LEU A 1 171 ? 12.137 -16.624 -14.089 1.00 93.12 171 LEU A C 1
ATOM 1360 O O . LEU A 1 171 ? 12.649 -17.701 -14.380 1.00 93.12 171 LEU A O 1
ATOM 1364 N N . TYR A 1 172 ? 11.345 -16.457 -13.031 1.00 93.44 172 TYR A N 1
ATOM 1365 C CA . TYR A 1 172 ? 10.911 -17.541 -12.163 1.00 93.44 172 TYR A CA 1
ATOM 1366 C C . TYR A 1 172 ? 9.643 -17.156 -11.400 1.00 93.44 172 TYR A C 1
ATOM 1368 O O . TYR A 1 172 ? 9.359 -15.977 -11.178 1.00 93.44 172 TYR A O 1
ATOM 1376 N N . THR A 1 173 ? 8.909 -18.180 -10.979 1.00 94.75 173 THR A N 1
ATOM 1377 C CA . THR A 1 173 ? 7.756 -18.089 -10.082 1.00 94.75 173 THR A CA 1
ATOM 1378 C C . THR A 1 173 ? 7.811 -19.250 -9.105 1.00 94.75 173 THR A C 1
ATOM 1380 O O . THR A 1 173 ? 8.103 -20.374 -9.523 1.00 94.75 173 THR A O 1
ATOM 1383 N N . PHE A 1 174 ? 7.496 -19.012 -7.840 1.00 92.38 174 PHE A N 1
ATOM 1384 C CA . PHE A 1 174 ? 7.322 -20.072 -6.860 1.00 92.38 174 PHE A CA 1
ATOM 1385 C C . PHE A 1 174 ? 6.187 -19.739 -5.881 1.00 92.38 174 PHE A C 1
ATOM 1387 O O . PHE A 1 174 ? 6.222 -18.673 -5.266 1.00 92.38 174 PHE A O 1
ATOM 1394 N N . PRO A 1 175 ? 5.216 -20.645 -5.679 1.00 94.75 175 PRO A N 1
ATOM 1395 C CA . PRO A 1 175 ? 4.913 -21.831 -6.489 1.00 94.75 175 PRO A CA 1
ATOM 1396 C C . PRO A 1 175 ? 4.631 -21.510 -7.967 1.00 94.75 175 PRO A C 1
ATOM 1398 O O . PRO A 1 175 ? 4.426 -20.352 -8.343 1.00 94.75 175 PRO A O 1
ATOM 1401 N N . SER A 1 176 ? 4.631 -22.535 -8.825 1.00 95.31 176 SER A N 1
ATOM 1402 C CA . SER A 1 176 ? 4.257 -22.352 -10.236 1.00 95.31 176 SER A CA 1
ATOM 1403 C C . SER A 1 176 ? 2.778 -21.959 -10.351 1.00 95.31 176 SER A C 1
ATOM 1405 O O . SER A 1 176 ? 1.967 -22.485 -9.588 1.00 95.31 176 SER A O 1
ATOM 1407 N N . PRO A 1 177 ? 2.414 -21.039 -11.261 1.00 96.44 177 PRO A N 1
ATOM 1408 C CA . PRO A 1 177 ? 1.020 -20.672 -11.476 1.00 96.44 177 PRO A CA 1
ATOM 1409 C C . PRO A 1 177 ? 0.220 -21.866 -12.007 1.00 96.44 177 PRO A C 1
ATOM 1411 O O . PRO A 1 177 ? 0.744 -22.685 -12.763 1.00 96.44 177 PRO A O 1
ATOM 1414 N N . ALA A 1 178 ? -1.053 -21.934 -11.623 1.00 95.44 178 ALA A N 1
ATOM 1415 C CA . ALA A 1 178 ? -2.005 -22.917 -12.126 1.00 95.44 178 ALA A CA 1
ATOM 1416 C C . ALA A 1 178 ? -2.326 -22.683 -13.611 1.00 95.44 178 ALA A C 1
ATOM 1418 O O . ALA A 1 178 ? -2.497 -23.641 -14.362 1.00 95.44 178 ALA A O 1
ATOM 1419 N N . ASP A 1 179 ? -2.363 -21.417 -14.038 1.00 93.75 179 ASP A N 1
ATOM 1420 C CA . ASP A 1 179 ? -2.527 -21.031 -15.440 1.00 93.75 179 ASP A CA 1
ATOM 1421 C C . ASP A 1 179 ? -1.629 -19.837 -15.797 1.00 93.75 179 ASP A C 1
ATOM 1423 O O . ASP A 1 179 ? -1.331 -18.963 -14.974 1.00 93.75 179 ASP A O 1
ATOM 1427 N N . ARG A 1 180 ? -1.178 -19.800 -17.051 1.00 90.19 180 ARG A N 1
ATOM 1428 C CA . ARG A 1 180 ? -0.320 -18.754 -17.599 1.00 90.19 180 ARG A CA 1
ATOM 1429 C C . ARG A 1 180 ? -0.743 -18.410 -19.021 1.00 90.19 180 ARG A C 1
ATOM 1431 O O . ARG A 1 180 ? -0.564 -19.195 -19.949 1.00 90.19 180 ARG A O 1
ATOM 1438 N N . ALA A 1 181 ? -1.142 -17.157 -19.217 1.00 86.94 181 ALA A N 1
ATOM 1439 C CA . ALA A 1 181 ? -1.455 -16.599 -20.526 1.00 86.94 181 ALA A CA 1
ATOM 1440 C C . ALA A 1 181 ? -0.607 -15.348 -20.787 1.00 86.94 181 ALA A C 1
ATOM 1442 O O . ALA A 1 181 ? -0.904 -14.260 -20.295 1.00 86.94 181 ALA A O 1
ATOM 1443 N N . LYS A 1 182 ? 0.454 -15.487 -21.595 1.00 84.56 182 LYS A N 1
ATOM 1444 C CA . LYS A 1 182 ? 1.408 -14.407 -21.927 1.00 84.56 182 LYS A CA 1
ATOM 1445 C C . LYS A 1 182 ? 2.010 -13.756 -20.666 1.00 84.56 182 LYS A C 1
ATOM 1447 O O . LYS A 1 182 ? 2.921 -14.321 -20.063 1.00 84.56 182 LYS A O 1
ATOM 1452 N N . ASN A 1 183 ? 1.499 -12.580 -20.301 1.00 92.06 183 ASN A N 1
ATOM 1453 C CA . ASN A 1 183 ? 1.901 -11.725 -19.185 1.00 92.06 183 ASN A CA 1
ATOM 1454 C C . ASN A 1 183 ? 0.948 -11.823 -17.976 1.00 92.06 183 ASN A C 1
ATOM 1456 O O . ASN A 1 183 ? 1.076 -11.038 -17.042 1.00 92.06 183 ASN A O 1
ATOM 1460 N N . VAL A 1 184 ? -0.009 -12.752 -18.002 1.00 96.62 184 VAL A N 1
ATOM 1461 C CA . VAL A 1 184 ? -0.945 -13.029 -16.907 1.00 96.62 184 VAL A CA 1
ATOM 1462 C C . VAL A 1 184 ? -0.585 -14.364 -16.264 1.00 96.62 184 VAL A C 1
ATOM 1464 O O . VAL A 1 184 ? -0.398 -15.362 -16.964 1.00 96.62 184 VAL A O 1
ATOM 1467 N N . LEU A 1 185 ? -0.479 -14.368 -14.939 1.00 97.50 185 LEU A N 1
ATOM 1468 C CA . LEU A 1 185 ? -0.161 -15.527 -14.110 1.00 97.50 185 LEU A CA 1
ATOM 1469 C C . LEU A 1 185 ? -1.283 -15.703 -13.087 1.00 97.50 185 LEU A C 1
ATOM 1471 O O . LEU A 1 185 ? -1.687 -14.727 -12.455 1.00 97.50 185 LEU A O 1
ATOM 1475 N N . ILE A 1 186 ? -1.800 -16.920 -12.946 1.00 97.75 186 ILE A N 1
ATOM 1476 C CA . ILE A 1 186 ? -2.952 -17.209 -12.091 1.00 97.75 186 ILE A CA 1
ATOM 1477 C C . ILE A 1 186 ? -2.591 -18.322 -11.113 1.00 97.75 186 ILE A C 1
ATOM 1479 O O . ILE A 1 186 ? -2.137 -19.388 -11.524 1.00 97.75 186 ILE A O 1
ATOM 1483 N N . TRP A 1 187 ? -2.840 -18.089 -9.829 1.00 97.56 187 TRP A N 1
ATOM 1484 C CA . TRP A 1 187 ? -2.825 -19.109 -8.783 1.00 97.56 187 TRP A CA 1
ATOM 1485 C C . TRP A 1 187 ? -4.245 -19.280 -8.248 1.00 97.56 187 TRP A C 1
ATOM 1487 O O . TRP A 1 187 ? -4.937 -18.290 -8.019 1.00 97.56 187 TRP A O 1
ATOM 1497 N N . GLU A 1 188 ? -4.677 -20.524 -8.077 1.00 96.12 188 GLU A N 1
ATOM 1498 C CA . GLU A 1 188 ? -5.997 -20.881 -7.545 1.00 96.12 188 GLU A CA 1
ATOM 1499 C C . GLU A 1 188 ? -5.838 -21.369 -6.103 1.00 96.12 188 GLU A C 1
ATOM 1501 O O . GLU A 1 188 ? -4.836 -22.015 -5.796 1.00 96.12 188 GLU A O 1
ATOM 1506 N N . ASN A 1 189 ? -6.825 -21.087 -5.250 1.00 93.56 189 ASN A N 1
ATOM 1507 C CA . ASN A 1 189 ? -6.861 -21.455 -3.827 1.00 93.56 189 ASN A CA 1
ATOM 1508 C C . ASN A 1 189 ? -5.540 -21.127 -3.111 1.00 93.56 189 ASN A C 1
ATOM 1510 O O . ASN A 1 189 ? -4.905 -21.986 -2.503 1.00 93.56 189 ASN A O 1
ATOM 1514 N N . ALA A 1 190 ? -5.083 -19.888 -3.280 1.00 92.62 190 ALA A N 1
ATOM 1515 C CA . ALA A 1 190 ? -3.795 -19.437 -2.791 1.00 92.62 190 ALA A CA 1
ATOM 1516 C C . ALA A 1 190 ? -3.941 -18.775 -1.421 1.00 92.62 190 ALA A C 1
ATOM 1518 O O . ALA A 1 190 ? -4.696 -17.816 -1.252 1.00 92.62 190 ALA A O 1
ATOM 1519 N N . ASP A 1 191 ? -3.139 -19.248 -0.478 1.00 92.38 191 ASP A N 1
ATOM 1520 C CA . ASP A 1 191 ? -2.952 -18.673 0.850 1.00 92.38 191 ASP A CA 1
ATOM 1521 C C . ASP A 1 191 ? -1.585 -17.993 0.988 1.00 92.38 191 ASP A C 1
ATOM 1523 O O . ASP A 1 191 ? -1.022 -17.889 2.072 1.00 92.38 191 ASP A O 1
ATOM 1527 N N . TYR A 1 192 ? -1.008 -17.548 -0.128 1.00 93.38 192 TYR A N 1
ATOM 1528 C CA . TYR A 1 192 ? 0.328 -16.969 -0.196 1.00 93.38 192 TYR A CA 1
ATOM 1529 C C . TYR A 1 192 ? 0.415 -15.903 -1.284 1.00 93.38 192 TYR A C 1
ATOM 1531 O O . TYR A 1 192 ? -0.290 -15.954 -2.291 1.00 93.38 192 TYR A O 1
ATOM 1539 N N . LEU A 1 193 ? 1.362 -14.978 -1.138 1.00 95.06 193 LEU A N 1
ATOM 1540 C CA . LEU A 1 193 ? 1.811 -14.141 -2.241 1.00 95.06 193 LEU A CA 1
ATOM 1541 C C . LEU A 1 193 ? 2.975 -14.845 -2.960 1.00 95.06 193 LEU A C 1
ATOM 1543 O O . LEU A 1 193 ? 3.962 -15.198 -2.303 1.00 95.06 193 LEU A O 1
ATOM 1547 N N . PRO A 1 194 ? 2.893 -15.090 -4.281 1.00 93.69 194 PRO A N 1
ATOM 1548 C CA . PRO A 1 194 ? 3.905 -15.866 -4.987 1.00 93.69 194 PRO A CA 1
ATOM 1549 C C . PRO A 1 194 ? 5.244 -15.132 -5.029 1.00 93.69 194 PRO A C 1
ATOM 1551 O O . PRO A 1 194 ? 5.317 -13.923 -5.255 1.00 93.69 194 PRO A O 1
ATOM 1554 N N . MET A 1 195 ? 6.326 -15.892 -4.885 1.00 94.00 195 MET A N 1
ATOM 1555 C CA . MET A 1 195 ? 7.660 -15.408 -5.205 1.00 94.00 195 MET A CA 1
ATOM 1556 C C . MET A 1 195 ? 7.766 -15.268 -6.716 1.00 94.00 195 MET A C 1
ATOM 1558 O O . MET A 1 195 ? 7.524 -16.223 -7.453 1.00 94.00 195 MET A O 1
ATOM 1562 N N . ILE A 1 196 ? 8.131 -14.080 -7.183 1.00 94.69 196 ILE A N 1
ATOM 1563 C CA . ILE A 1 196 ? 8.243 -13.780 -8.607 1.00 94.69 196 ILE A CA 1
ATOM 1564 C C . ILE A 1 196 ? 9.537 -13.023 -8.872 1.00 94.69 196 ILE A C 1
ATOM 1566 O O . ILE A 1 196 ? 9.890 -12.098 -8.140 1.00 94.69 196 ILE A O 1
ATOM 1570 N N . GLY A 1 197 ? 10.221 -13.419 -9.940 1.00 93.50 197 GLY A N 1
ATOM 1571 C CA . GLY A 1 197 ? 11.342 -12.690 -10.511 1.00 93.50 197 GLY A CA 1
ATOM 1572 C C . GLY A 1 197 ? 11.064 -12.389 -11.973 1.00 93.50 197 GLY A C 1
ATOM 1573 O O . GLY A 1 197 ? 10.682 -13.281 -12.735 1.00 93.50 197 GLY A O 1
ATOM 1574 N N . VAL A 1 198 ? 11.259 -11.140 -12.378 1.00 94.00 198 VAL A N 1
ATOM 1575 C CA . VAL A 1 198 ? 10.982 -10.664 -13.736 1.00 94.00 198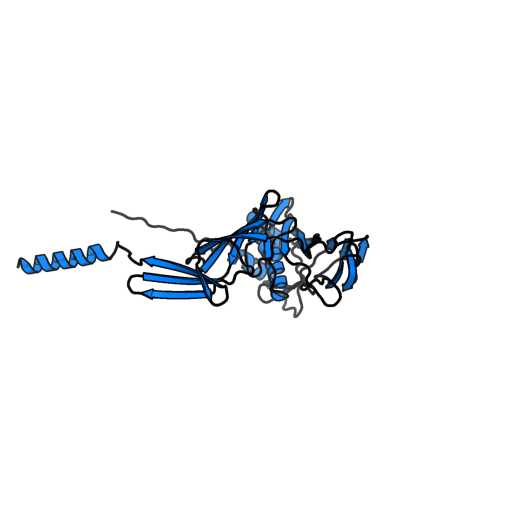 VAL A CA 1
ATOM 1576 C C . VAL A 1 198 ? 12.153 -9.857 -14.287 1.00 94.00 198 VAL A C 1
ATOM 1578 O O . VAL A 1 198 ? 12.917 -9.231 -13.553 1.00 94.00 198 VAL A O 1
ATOM 1581 N N . SER A 1 199 ? 12.297 -9.871 -15.605 1.00 89.94 199 SER A N 1
ATOM 1582 C CA . SER A 1 199 ? 13.250 -9.057 -16.352 1.00 89.94 199 SER A CA 1
ATOM 1583 C C . SER A 1 199 ? 12.488 -8.141 -17.301 1.00 89.94 199 SER A C 1
ATOM 1585 O O . SER A 1 199 ? 11.573 -8.575 -18.003 1.00 89.94 199 SER A O 1
ATOM 1587 N N . THR A 1 200 ? 12.864 -6.867 -17.324 1.00 84.50 200 THR A N 1
ATOM 1588 C CA . THR A 1 200 ? 12.427 -5.905 -18.337 1.00 84.50 200 THR A CA 1
ATOM 1589 C C . THR A 1 200 ? 13.124 -6.272 -19.656 1.00 84.50 200 THR A C 1
ATOM 1591 O O . THR A 1 200 ? 14.352 -6.357 -19.671 1.00 84.50 200 THR A O 1
ATOM 1594 N N . GLY A 1 201 ? 12.385 -6.567 -20.730 1.00 64.19 201 GLY A N 1
ATOM 1595 C CA . GLY A 1 201 ? 12.952 -7.123 -21.969 1.00 64.19 201 GLY A CA 1
ATOM 1596 C C . GLY A 1 201 ? 14.110 -6.319 -22.597 1.00 64.19 201 GLY A C 1
ATOM 1597 O O . GLY A 1 201 ? 14.070 -5.097 -22.619 1.00 64.19 201 GLY A O 1
ATOM 1598 N N . SER A 1 202 ? 15.098 -7.073 -23.105 1.00 44.56 202 SER A N 1
ATOM 1599 C CA . SER A 1 202 ? 16.270 -6.788 -23.968 1.00 44.56 202 SER A CA 1
ATOM 1600 C C . SER A 1 202 ? 17.212 -5.589 -23.684 1.00 44.56 202 SER A C 1
ATOM 1602 O O . SER A 1 202 ? 16.799 -4.433 -23.744 1.00 44.56 202 SER A O 1
ATOM 1604 N N . PRO A 1 203 ? 18.538 -5.827 -23.528 1.00 43.59 203 PRO A N 1
ATOM 1605 C CA . PRO A 1 203 ? 19.556 -4.778 -23.442 1.00 43.59 203 PRO A CA 1
ATOM 1606 C C . PRO A 1 203 ? 19.773 -4.142 -24.825 1.00 43.59 203 PRO A C 1
ATOM 1608 O O . PRO A 1 203 ? 20.577 -4.618 -25.621 1.00 43.59 203 PRO A O 1
ATOM 1611 N N . GLY A 1 204 ? 19.021 -3.090 -25.141 1.00 41.78 204 GLY A N 1
ATOM 1612 C CA . GLY A 1 204 ? 19.175 -2.355 -26.402 1.00 41.78 204 GLY A CA 1
ATOM 1613 C C . GLY A 1 204 ? 17.979 -1.489 -26.786 1.00 41.78 204 GLY A C 1
ATOM 1614 O O . GLY A 1 204 ? 18.158 -0.470 -27.445 1.00 41.78 204 GLY A O 1
ATOM 1615 N N . GLU A 1 205 ? 16.778 -1.818 -26.312 1.00 38.28 205 GLU A N 1
ATOM 1616 C CA . GLU A 1 205 ? 15.608 -0.945 -26.426 1.00 38.28 205 GLU A CA 1
ATOM 1617 C C . GLU A 1 205 ? 15.448 -0.167 -25.131 1.00 38.28 205 GLU A C 1
ATOM 1619 O O . GLU A 1 205 ? 14.801 -0.625 -24.202 1.00 38.28 205 GLU A O 1
ATOM 1624 N N . GLY A 1 206 ? 16.099 0.996 -25.087 1.00 37.06 206 GLY A N 1
ATOM 1625 C CA . GLY A 1 206 ? 15.868 2.039 -24.100 1.00 37.06 206 GLY A CA 1
ATOM 1626 C C . GLY A 1 206 ? 15.939 1.558 -22.655 1.00 37.06 206 GLY A C 1
ATOM 1627 O O . GLY A 1 206 ? 14.974 1.062 -22.083 1.00 37.06 206 GLY A O 1
ATOM 1628 N N . THR A 1 207 ? 17.027 1.908 -21.980 1.00 39.28 207 THR A N 1
ATOM 1629 C CA . THR A 1 207 ? 16.889 2.491 -20.648 1.00 39.28 207 THR A CA 1
ATOM 1630 C C . THR A 1 207 ? 15.811 3.579 -20.726 1.00 39.28 207 THR A C 1
ATOM 1632 O O . THR A 1 207 ? 16.109 4.753 -20.939 1.00 39.28 207 THR A O 1
ATOM 1635 N N . SER A 1 208 ? 14.532 3.203 -20.600 1.00 41.44 208 SER A N 1
ATOM 1636 C CA . SER A 1 208 ? 13.507 4.128 -20.164 1.00 41.44 208 SER A CA 1
ATOM 1637 C C . SER A 1 208 ? 14.080 4.633 -18.861 1.00 41.44 208 SER A C 1
ATOM 1639 O O . SER A 1 208 ? 14.243 3.847 -17.918 1.00 41.44 208 SER A O 1
ATOM 1641 N N . LYS A 1 209 ? 14.523 5.896 -18.858 1.00 41.50 209 LYS A N 1
ATOM 1642 C CA . LYS A 1 209 ? 14.884 6.604 -17.634 1.00 41.50 209 LYS A CA 1
ATOM 1643 C C . LYS A 1 209 ? 13.881 6.157 -16.572 1.00 41.50 209 LYS A C 1
ATOM 1645 O O . LYS A 1 209 ? 12.701 6.061 -16.930 1.00 41.50 209 LYS A O 1
ATOM 1650 N N . PRO A 1 210 ? 14.320 5.814 -15.345 1.00 48.31 210 PRO A N 1
ATOM 1651 C CA . PRO A 1 210 ? 13.372 5.476 -14.289 1.00 48.31 210 PRO A CA 1
ATOM 1652 C C . PRO A 1 210 ? 12.287 6.541 -14.348 1.00 48.31 210 PRO A C 1
ATOM 1654 O O . PRO A 1 210 ? 12.637 7.720 -14.353 1.00 48.31 210 PRO A O 1
ATOM 1657 N N . LEU A 1 211 ? 11.037 6.130 -14.585 1.00 56.47 211 LEU A N 1
ATOM 1658 C CA . LEU A 1 211 ? 9.927 7.057 -14.765 1.00 56.47 211 LEU A CA 1
ATOM 1659 C C . LEU A 1 211 ? 9.916 7.950 -13.528 1.00 56.47 211 LEU A C 1
ATOM 1661 O O . LEU A 1 211 ? 9.611 7.501 -12.427 1.00 56.47 211 LEU A O 1
ATOM 1665 N N . SER A 1 212 ? 10.437 9.165 -13.697 1.00 68.69 212 SER A N 1
ATOM 1666 C CA . SER A 1 212 ? 10.948 9.944 -12.580 1.00 68.69 212 SER A CA 1
ATOM 1667 C C . SER A 1 212 ? 9.864 10.909 -12.162 1.00 68.69 212 SER A C 1
ATOM 1669 O O . SER A 1 212 ? 9.552 11.855 -12.888 1.00 68.69 212 SER A O 1
ATOM 1671 N N . CYS A 1 213 ? 9.295 10.670 -10.991 1.00 85.56 213 CYS A N 1
ATOM 1672 C CA . CYS A 1 213 ? 8.606 11.718 -10.267 1.00 85.56 213 CYS A CA 1
ATOM 1673 C C . CYS A 1 213 ? 9.660 12.681 -9.722 1.00 85.56 213 CYS A C 1
ATOM 1675 O O . CYS A 1 213 ? 10.462 12.298 -8.879 1.00 85.56 213 CYS A O 1
ATOM 1677 N N . ASN A 1 214 ? 9.673 13.915 -10.219 1.00 91.06 214 ASN A N 1
ATOM 1678 C CA . ASN A 1 214 ? 10.546 14.959 -9.696 1.00 91.06 214 ASN A CA 1
ATOM 1679 C C . ASN A 1 214 ? 9.805 15.731 -8.592 1.00 91.06 214 ASN A C 1
ATOM 1681 O O . ASN A 1 214 ? 8.707 16.240 -8.865 1.00 91.06 214 ASN A O 1
ATOM 1685 N N . PRO A 1 215 ? 10.363 15.836 -7.374 1.00 93.50 215 PRO A N 1
ATOM 1686 C CA . PRO A 1 215 ? 9.750 16.592 -6.288 1.00 93.50 215 PRO A CA 1
ATOM 1687 C C . PRO A 1 215 ? 9.754 18.086 -6.620 1.00 93.50 215 PRO A C 1
ATOM 1689 O O . PRO A 1 215 ? 10.758 18.636 -7.072 1.00 93.50 215 PRO A O 1
ATOM 1692 N N . LEU A 1 216 ? 8.626 18.762 -6.393 1.00 94.44 216 LEU A N 1
ATOM 1693 C CA . LEU A 1 216 ? 8.497 20.206 -6.621 1.00 94.44 216 LEU A CA 1
ATOM 1694 C C . LEU A 1 216 ? 8.452 20.967 -5.297 1.00 94.44 216 LEU A C 1
ATOM 1696 O O . LEU A 1 216 ? 9.271 21.849 -5.038 1.00 94.44 216 LEU A O 1
ATOM 1700 N N . ARG A 1 217 ? 7.486 20.612 -4.447 1.00 95.56 217 ARG A N 1
ATOM 1701 C CA . ARG A 1 217 ? 7.220 21.280 -3.171 1.00 95.56 217 ARG A CA 1
ATOM 1702 C C . ARG A 1 217 ? 6.595 20.308 -2.186 1.00 95.56 217 ARG A C 1
ATOM 1704 O O . ARG A 1 217 ? 5.753 19.505 -2.585 1.00 95.56 217 ARG A O 1
ATOM 1711 N N . ILE A 1 218 ? 6.939 20.457 -0.913 1.00 96.06 218 ILE A N 1
ATOM 1712 C CA . ILE A 1 218 ? 6.250 19.815 0.204 1.00 96.06 218 ILE A CA 1
ATOM 1713 C C . ILE A 1 218 ? 5.879 20.844 1.271 1.00 96.06 218 ILE A C 1
ATOM 1715 O O . ILE A 1 218 ? 6.683 21.690 1.668 1.00 96.06 218 ILE A O 1
ATOM 1719 N N . GLU A 1 219 ? 4.637 20.774 1.725 1.00 97.31 219 GLU A N 1
ATOM 1720 C CA . GLU A 1 219 ? 4.122 21.523 2.864 1.00 97.31 219 GLU A CA 1
ATOM 1721 C C . GLU A 1 219 ? 3.952 20.569 4.032 1.00 97.31 219 GLU A C 1
ATOM 1723 O O . GLU A 1 219 ? 3.369 19.500 3.868 1.00 97.31 219 GLU A O 1
ATOM 1728 N N . LEU A 1 220 ? 4.468 20.950 5.196 1.00 96.88 220 LEU A N 1
ATOM 1729 C CA . LEU A 1 220 ? 4.489 20.128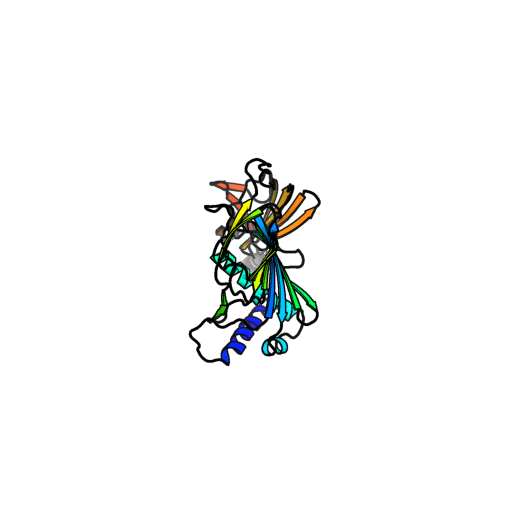 6.395 1.00 96.88 220 LEU A CA 1
ATOM 1730 C C . LEU A 1 220 ? 3.757 20.835 7.531 1.00 96.88 220 LEU A C 1
ATOM 1732 O O . LEU A 1 220 ? 3.905 22.039 7.738 1.00 96.88 220 LEU A O 1
ATOM 1736 N N . HIS A 1 221 ? 2.985 20.070 8.294 1.00 95.75 221 HIS A N 1
ATOM 1737 C CA . HIS A 1 221 ? 2.268 20.571 9.455 1.00 95.75 221 HIS A CA 1
ATOM 1738 C C . HIS A 1 221 ? 2.262 19.533 10.576 1.00 95.75 221 HIS A C 1
ATOM 1740 O O . HIS A 1 221 ? 1.728 18.437 10.415 1.00 95.75 221 HIS A O 1
ATOM 1746 N N . TYR A 1 222 ? 2.838 19.881 11.726 1.00 96.00 222 TYR A N 1
ATOM 1747 C CA . TYR A 1 222 ? 2.793 19.033 12.912 1.00 96.00 222 TYR A CA 1
ATOM 1748 C C . TYR A 1 222 ? 1.519 19.285 13.732 1.00 96.00 222 TYR A C 1
ATOM 1750 O O . TYR A 1 222 ? 1.238 20.426 14.102 1.00 96.00 222 TYR A O 1
ATOM 1758 N N . SER A 1 223 ? 0.787 18.214 14.060 1.00 94.31 223 SER A N 1
ATOM 1759 C CA . SER A 1 223 ? -0.343 18.236 14.997 1.00 94.31 223 SER A CA 1
ATOM 1760 C C . SER A 1 223 ? 0.053 17.574 16.325 1.00 94.31 223 SER A C 1
ATOM 1762 O O . SER A 1 223 ? 0.228 16.350 16.359 1.00 94.31 223 SER A O 1
ATOM 1764 N N . PRO A 1 224 ? 0.157 18.344 17.429 1.00 91.56 224 PRO A N 1
ATOM 1765 C CA . PRO A 1 224 ? 0.426 17.798 18.759 1.00 91.56 224 PRO A CA 1
ATOM 1766 C C . PRO A 1 224 ? -0.619 16.793 19.252 1.00 91.56 224 PRO A C 1
ATOM 1768 O O . PRO A 1 224 ? -0.274 15.844 19.949 1.00 91.56 224 PRO A O 1
ATOM 1771 N N . GLU A 1 225 ? -1.891 16.986 18.901 1.00 91.06 225 GLU A N 1
ATOM 1772 C CA . GLU A 1 225 ? -2.997 16.115 19.313 1.00 91.06 225 GLU A CA 1
ATOM 1773 C C . GLU A 1 225 ? -2.892 14.720 18.706 1.00 91.06 225 GLU A C 1
ATOM 1775 O O . GLU A 1 225 ? -3.231 13.728 19.352 1.00 91.06 225 GLU A O 1
ATOM 1780 N N . GLU A 1 226 ? -2.446 14.651 17.455 1.00 91.19 226 GLU A N 1
ATOM 1781 C CA . GLU A 1 226 ? -2.320 13.394 16.731 1.00 91.19 226 GLU A CA 1
ATOM 1782 C C . GLU A 1 226 ? -0.922 12.787 16.816 1.00 91.19 226 GLU A C 1
ATOM 1784 O O . GLU A 1 226 ? -0.764 11.607 16.503 1.00 91.19 226 GLU A O 1
ATOM 1789 N N . GLY A 1 227 ? 0.083 13.572 17.218 1.00 92.88 227 GLY A N 1
ATOM 1790 C CA . GLY A 1 227 ? 1.484 13.156 17.223 1.00 92.88 227 GLY A CA 1
ATOM 1791 C C . GLY A 1 227 ? 2.001 12.843 15.817 1.00 92.88 227 GLY A C 1
ATOM 1792 O O . GLY A 1 227 ? 2.782 11.912 15.640 1.00 92.88 227 GLY A O 1
ATOM 1793 N N . LYS A 1 228 ? 1.525 13.574 14.800 1.00 96.25 228 LYS A N 1
ATOM 1794 C CA . LYS A 1 228 ? 1.804 13.316 13.376 1.00 96.25 228 LYS A CA 1
ATOM 1795 C C . LYS A 1 228 ? 2.264 14.575 12.662 1.00 96.25 228 LYS A C 1
ATOM 1797 O O . LYS A 1 228 ? 1.798 15.673 12.969 1.00 96.25 228 LYS A O 1
ATOM 1802 N N . VAL A 1 229 ? 3.115 14.395 11.655 1.00 96.69 229 VAL A N 1
ATOM 1803 C CA . VAL A 1 229 ? 3.422 15.441 10.674 1.00 96.69 229 VAL A CA 1
ATOM 1804 C C . VAL A 1 229 ? 2.638 15.153 9.407 1.00 96.69 229 VAL A C 1
ATOM 1806 O O . VAL A 1 229 ? 2.969 14.236 8.660 1.00 96.69 229 VAL A O 1
ATOM 1809 N N . PHE A 1 230 ? 1.589 15.929 9.174 1.00 97.31 230 PHE A N 1
ATOM 1810 C CA . PHE A 1 230 ? 0.838 15.900 7.929 1.00 97.31 230 PHE A CA 1
ATOM 1811 C C . PHE A 1 230 ? 1.633 16.565 6.821 1.00 97.31 230 PHE A C 1
ATOM 1813 O O . PHE A 1 230 ? 2.347 17.541 7.064 1.00 97.31 230 PHE A O 1
ATOM 1820 N N . PHE A 1 231 ? 1.478 16.055 5.604 1.00 97.00 231 PHE A N 1
ATOM 1821 C CA . PHE A 1 231 ? 2.104 16.647 4.439 1.00 97.00 231 PHE A CA 1
ATOM 1822 C C . PHE A 1 231 ? 1.141 16.811 3.270 1.00 97.00 231 PHE A C 1
ATOM 1824 O O . PHE A 1 231 ? 0.216 16.017 3.076 1.00 97.00 231 PHE A O 1
ATOM 1831 N N . ASN A 1 232 ? 1.423 17.833 2.466 1.00 97.06 232 ASN A N 1
ATOM 1832 C CA . ASN A 1 232 ? 0.924 17.978 1.110 1.00 97.06 232 ASN A CA 1
ATOM 1833 C C . ASN A 1 232 ? 2.115 18.196 0.173 1.00 97.06 232 ASN A C 1
ATOM 1835 O O . ASN A 1 232 ? 2.790 19.223 0.240 1.00 97.06 232 ASN A O 1
ATOM 1839 N N . ALA A 1 233 ? 2.404 17.202 -0.658 1.00 96.12 233 ALA A N 1
ATOM 1840 C CA . ALA A 1 233 ? 3.534 17.187 -1.569 1.00 96.12 233 ALA A CA 1
ATOM 1841 C C . ALA A 1 233 ? 3.057 17.240 -3.019 1.00 96.12 233 ALA A C 1
ATOM 1843 O O . ALA A 1 233 ? 2.028 16.674 -3.383 1.00 96.12 233 ALA A O 1
ATOM 1844 N N . THR A 1 234 ? 3.833 17.899 -3.868 1.00 96.25 234 THR A N 1
ATOM 1845 C CA . THR A 1 234 ? 3.574 17.983 -5.304 1.00 96.25 234 THR A CA 1
ATOM 1846 C C . THR A 1 234 ? 4.771 17.478 -6.082 1.00 96.25 234 THR A C 1
ATOM 1848 O O . THR A 1 234 ? 5.923 17.802 -5.780 1.00 96.25 234 THR A O 1
ATOM 1851 N N . TYR A 1 235 ? 4.463 16.691 -7.102 1.00 94.75 235 TYR A N 1
ATOM 1852 C CA . TYR A 1 235 ? 5.424 16.010 -7.947 1.00 94.75 235 TYR A CA 1
ATOM 1853 C C . TYR A 1 235 ? 5.106 16.239 -9.410 1.00 94.75 235 TYR A C 1
ATOM 1855 O O . TYR A 1 235 ? 3.939 16.297 -9.801 1.00 94.75 235 TYR A O 1
ATOM 1863 N N . MET A 1 236 ? 6.147 16.288 -10.229 1.00 93.25 236 MET A N 1
ATOM 1864 C CA . MET A 1 236 ? 6.026 16.169 -11.674 1.00 93.25 236 MET A CA 1
ATOM 1865 C C . MET A 1 236 ? 6.369 14.735 -12.075 1.00 93.25 236 MET A C 1
ATOM 1867 O O . MET A 1 236 ? 7.539 14.366 -12.087 1.00 93.25 236 MET A O 1
ATOM 1871 N N . CYS A 1 237 ? 5.349 13.933 -12.373 1.00 87.56 237 CYS A N 1
ATOM 1872 C CA . CYS A 1 237 ? 5.474 12.523 -12.734 1.00 87.56 237 CYS A CA 1
ATOM 1873 C C . CYS A 1 237 ? 5.047 12.317 -14.190 1.00 87.56 237 CYS A C 1
ATOM 1875 O O . CYS A 1 237 ? 3.881 12.531 -14.531 1.00 87.56 237 CYS A O 1
ATOM 1877 N N . GLU A 1 238 ? 5.962 11.851 -15.041 1.00 82.62 238 GLU A N 1
ATOM 1878 C CA . GLU A 1 238 ? 5.633 11.457 -16.421 1.00 82.62 238 GLU A CA 1
ATOM 1879 C C . GLU A 1 238 ? 4.731 10.211 -16.434 1.00 82.62 238 GLU A C 1
ATOM 1881 O O . GLU A 1 238 ? 3.694 10.181 -17.097 1.00 82.62 238 GLU A O 1
ATOM 1886 N N . ALA A 1 239 ? 5.050 9.214 -15.607 1.00 77.88 239 ALA A N 1
ATOM 1887 C CA . ALA A 1 239 ? 4.107 8.184 -15.185 1.00 77.88 239 ALA A CA 1
ATOM 1888 C C . ALA A 1 239 ? 4.496 7.628 -13.808 1.00 77.88 239 ALA A C 1
ATOM 1890 O O . ALA A 1 239 ? 5.529 8.000 -13.257 1.00 77.88 239 ALA A O 1
ATOM 1891 N N . GLY A 1 240 ? 3.633 6.773 -13.258 1.00 83.31 240 GLY A N 1
ATOM 1892 C CA . GLY A 1 240 ? 3.811 6.218 -11.919 1.00 83.31 240 GLY A CA 1
ATOM 1893 C C . GLY A 1 240 ? 3.373 7.146 -10.789 1.00 83.31 240 GLY A C 1
ATOM 1894 O O . GLY A 1 240 ? 2.740 8.184 -11.015 1.00 83.31 240 GLY A O 1
ATOM 1895 N N . LEU A 1 241 ? 3.698 6.719 -9.571 1.00 88.38 241 LEU A N 1
ATOM 1896 C CA . LEU A 1 241 ? 3.518 7.448 -8.317 1.00 88.38 241 LEU A CA 1
ATOM 1897 C C . LEU A 1 241 ? 4.879 7.542 -7.604 1.00 88.38 241 LEU A C 1
ATOM 1899 O O . LEU A 1 241 ? 5.690 6.624 -7.741 1.00 88.38 241 LEU A O 1
ATOM 1903 N N . PRO A 1 242 ? 5.151 8.620 -6.849 1.00 90.31 242 PRO A N 1
ATOM 1904 C CA . PRO A 1 242 ? 6.426 8.767 -6.152 1.00 90.31 242 PRO A CA 1
ATOM 1905 C C . PRO A 1 242 ? 6.582 7.718 -5.040 1.00 90.31 242 PRO A C 1
ATOM 1907 O O . PRO A 1 242 ? 5.602 7.197 -4.511 1.00 90.31 242 PRO A O 1
ATOM 1910 N N . ALA A 1 243 ? 7.815 7.399 -4.657 1.00 88.81 243 ALA A N 1
ATOM 1911 C CA . ALA A 1 243 ? 8.073 6.539 -3.505 1.00 88.81 243 ALA A CA 1
ATOM 1912 C C . ALA A 1 243 ? 8.277 7.412 -2.263 1.00 88.81 243 ALA A C 1
ATOM 1914 O O . ALA A 1 243 ? 9.211 8.203 -2.199 1.00 88.81 243 ALA A O 1
ATOM 1915 N N . LEU A 1 244 ? 7.412 7.251 -1.267 1.00 91.44 244 LEU A N 1
ATOM 1916 C CA . LEU A 1 244 ? 7.433 7.986 -0.002 1.00 91.44 244 LEU A CA 1
ATOM 1917 C C . LEU A 1 244 ? 7.514 6.998 1.175 1.00 91.44 244 LEU A C 1
ATOM 1919 O O . LEU A 1 244 ? 6.531 6.835 1.911 1.00 91.44 244 LEU A O 1
ATOM 1923 N N . PRO A 1 245 ? 8.607 6.228 1.313 1.00 87.94 245 PRO A N 1
ATOM 1924 C CA . PRO A 1 245 ? 8.704 5.216 2.357 1.00 87.94 245 PRO A CA 1
ATOM 1925 C C . PRO A 1 245 ? 8.547 5.842 3.746 1.00 87.94 245 PRO A C 1
ATOM 1927 O O . PRO A 1 245 ? 9.020 6.945 4.014 1.00 87.94 245 PRO A O 1
ATOM 1930 N N . GLY A 1 246 ? 7.828 5.145 4.626 1.00 87.31 246 GLY A N 1
ATOM 1931 C CA . GLY A 1 246 ? 7.498 5.632 5.969 1.00 87.31 246 GLY A CA 1
ATOM 1932 C C . GLY A 1 246 ? 6.288 6.574 6.041 1.00 87.31 246 GLY A C 1
ATOM 1933 O O . GLY A 1 246 ? 5.766 6.792 7.139 1.00 87.31 246 GLY A O 1
ATOM 1934 N N . ALA A 1 247 ? 5.789 7.084 4.909 1.00 92.81 247 ALA A N 1
ATOM 1935 C CA . ALA A 1 247 ? 4.527 7.815 4.866 1.00 92.81 247 ALA A CA 1
ATOM 1936 C C . ALA A 1 247 ? 3.334 6.868 5.071 1.00 92.81 247 ALA A C 1
ATOM 1938 O O . ALA A 1 247 ? 3.331 5.722 4.618 1.00 92.81 247 ALA A O 1
ATOM 1939 N N . ARG A 1 248 ? 2.291 7.355 5.745 1.00 92.06 248 ARG A N 1
ATOM 1940 C CA . ARG A 1 248 ? 1.074 6.600 6.063 1.00 92.06 248 ARG A CA 1
ATOM 1941 C C . ARG A 1 248 ? -0.176 7.359 5.633 1.00 92.06 248 ARG A C 1
ATOM 1943 O O . ARG A 1 248 ? -0.179 8.589 5.574 1.00 92.06 248 ARG A O 1
ATOM 1950 N N . ASN A 1 249 ? -1.241 6.596 5.369 1.00 91.81 249 ASN A N 1
ATOM 1951 C CA . ASN A 1 249 ? -2.529 7.093 4.873 1.00 91.81 249 ASN A CA 1
ATOM 1952 C C . ASN A 1 249 ? -2.357 8.031 3.671 1.00 91.81 249 ASN A C 1
ATOM 1954 O O . ASN A 1 249 ? -2.860 9.156 3.656 1.00 91.81 249 ASN A O 1
ATOM 1958 N N . VAL A 1 250 ? -1.548 7.586 2.711 1.00 94.88 250 VAL A N 1
ATOM 1959 C CA . VAL A 1 250 ? -1.184 8.410 1.572 1.00 94.88 250 VAL A CA 1
ATOM 1960 C C . VAL A 1 250 ? -2.299 8.338 0.541 1.00 94.88 250 VAL A C 1
ATOM 1962 O O . VAL A 1 250 ? -2.705 7.263 0.122 1.00 94.88 250 VAL A O 1
ATOM 1965 N N . THR A 1 251 ? -2.796 9.490 0.123 1.00 95.06 251 THR A N 1
ATOM 1966 C CA . THR A 1 251 ? -3.756 9.645 -0.971 1.00 95.06 251 THR A CA 1
ATOM 1967 C C . THR A 1 251 ? -3.107 10.462 -2.071 1.00 95.06 251 THR A C 1
ATOM 1969 O O . THR A 1 251 ? -2.177 11.231 -1.817 1.00 95.06 251 THR A O 1
ATOM 1972 N N . TYR A 1 252 ? -3.584 10.306 -3.301 1.00 92.25 252 TYR A N 1
ATOM 1973 C CA . TYR A 1 252 ? -3.048 11.048 -4.434 1.00 92.25 252 TYR A CA 1
ATOM 1974 C C . TYR A 1 252 ? -4.153 11.599 -5.327 1.00 92.25 252 TYR A C 1
ATOM 1976 O O . TYR A 1 252 ? -5.243 11.039 -5.440 1.00 92.25 252 TYR A O 1
ATOM 1984 N N . 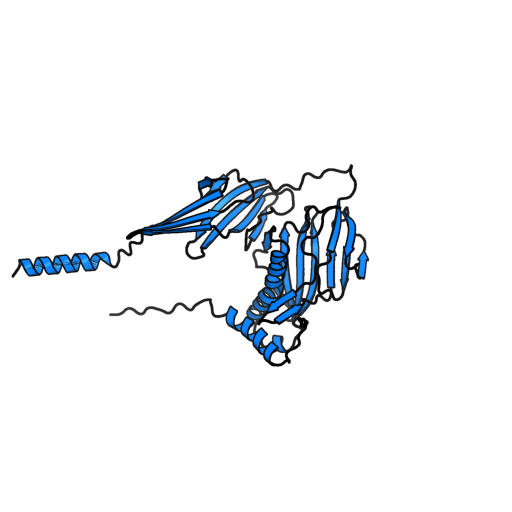ILE A 1 253 ? -3.845 12.710 -5.986 1.00 91.00 253 ILE A N 1
ATOM 1985 C CA . ILE A 1 253 ? -4.677 13.326 -7.013 1.00 91.00 253 ILE A CA 1
ATOM 1986 C C . ILE A 1 253 ? -3.769 13.625 -8.201 1.00 91.00 253 ILE A C 1
ATOM 1988 O O . ILE A 1 253 ? -2.844 14.432 -8.105 1.00 91.00 253 ILE A O 1
ATOM 1992 N N . LYS A 1 254 ? -4.039 12.986 -9.341 1.00 87.62 254 LYS A N 1
ATOM 1993 C CA . LYS A 1 254 ? -3.291 13.216 -10.580 1.00 87.62 254 LYS A CA 1
ATOM 1994 C C . LYS A 1 254 ? -4.006 14.246 -11.455 1.00 87.62 254 LYS A C 1
ATOM 1996 O O . LYS A 1 254 ? -5.186 14.092 -11.763 1.00 87.62 254 LYS A O 1
ATOM 2001 N N . ARG A 1 255 ? -3.292 15.295 -11.867 1.00 89.00 255 ARG A N 1
ATOM 2002 C CA . ARG A 1 255 ? -3.764 16.369 -12.757 1.00 89.00 255 ARG A CA 1
ATOM 2003 C C . ARG A 1 255 ? -2.756 16.558 -13.892 1.00 89.00 255 ARG A C 1
ATOM 2005 O O . ARG A 1 255 ? -1.794 17.313 -13.771 1.00 89.00 255 ARG A O 1
ATOM 2012 N N . GLY A 1 256 ? -2.957 15.833 -14.993 1.00 87.06 256 GLY A N 1
ATOM 2013 C CA . GLY A 1 256 ? -1.964 15.752 -16.068 1.00 87.06 256 GLY A CA 1
ATOM 2014 C C . GLY A 1 256 ? -0.670 15.106 -15.562 1.00 87.06 256 GLY A C 1
ATOM 2015 O O . GLY A 1 256 ? -0.712 14.007 -15.006 1.00 87.06 256 GLY A O 1
ATOM 2016 N N . ASN A 1 257 ? 0.455 15.807 -15.713 1.00 88.25 257 ASN A N 1
ATOM 2017 C CA . ASN A 1 257 ? 1.767 15.353 -15.229 1.00 88.25 257 ASN A CA 1
ATOM 2018 C C . ASN A 1 257 ? 2.048 15.764 -13.776 1.00 88.25 257 ASN A C 1
ATOM 2020 O O . ASN A 1 257 ? 3.065 15.369 -13.213 1.00 88.25 257 ASN A O 1
ATOM 2024 N N . VAL A 1 258 ? 1.173 16.561 -13.155 1.00 91.06 258 VAL A N 1
ATOM 2025 C CA . VAL A 1 258 ? 1.322 16.951 -11.751 1.00 91.06 258 VAL A CA 1
ATOM 2026 C C . VAL A 1 258 ? 0.567 15.959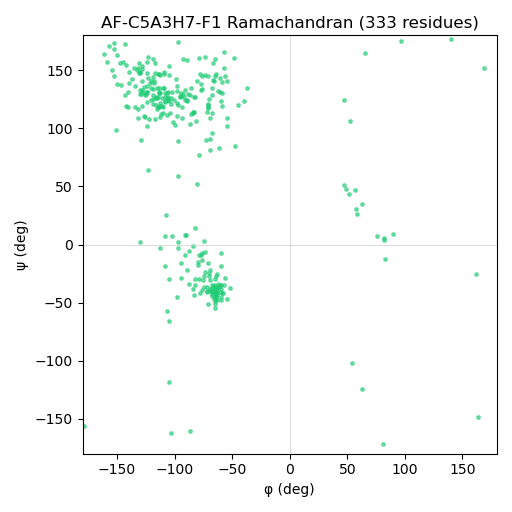 -10.878 1.00 91.06 258 VAL A C 1
ATOM 2028 O O . VAL A 1 258 ? -0.622 15.713 -11.085 1.00 91.06 258 VAL A O 1
ATOM 2031 N N . THR A 1 259 ? 1.256 15.397 -9.892 1.00 92.69 259 THR A N 1
ATOM 2032 C CA . THR A 1 259 ? 0.670 14.511 -8.886 1.00 92.69 259 THR A CA 1
ATOM 2033 C C . THR A 1 259 ? 0.758 15.194 -7.532 1.00 92.69 259 THR A C 1
ATOM 2035 O O . THR A 1 259 ? 1.847 15.504 -7.053 1.00 92.69 259 THR A O 1
ATOM 2038 N N . GLU A 1 260 ? -0.397 15.457 -6.932 1.00 94.75 260 GLU A N 1
ATOM 2039 C CA . GLU A 1 260 ? -0.504 15.915 -5.551 1.00 94.75 260 GLU A CA 1
ATOM 2040 C C . GLU A 1 260 ? -0.648 14.692 -4.649 1.00 94.75 260 GLU A C 1
ATOM 2042 O O . GLU A 1 260 ? -1.444 13.798 -4.941 1.00 94.75 260 GLU A O 1
ATOM 2047 N N . VAL A 1 261 ? 0.123 14.646 -3.570 1.00 95.44 261 VAL A N 1
ATOM 2048 C CA . VAL A 1 261 ? 0.166 13.531 -2.632 1.00 95.44 261 VAL A CA 1
ATOM 2049 C C . VAL A 1 261 ? -0.002 14.065 -1.221 1.00 95.44 261 VAL A C 1
ATOM 2051 O O . VAL A 1 261 ? 0.692 14.992 -0.811 1.00 95.44 261 VAL A O 1
ATOM 2054 N N . ARG A 1 262 ? -0.918 13.474 -0.460 1.00 96.69 262 ARG A N 1
ATOM 2055 C CA . ARG A 1 262 ? -1.227 13.894 0.909 1.00 96.69 262 ARG A CA 1
ATOM 2056 C C . ARG A 1 262 ? -1.172 12.705 1.839 1.00 96.69 262 ARG A C 1
ATOM 2058 O O . ARG A 1 262 ? -1.663 11.641 1.485 1.00 96.69 262 ARG A O 1
ATOM 2065 N N . GLY A 1 263 ? -0.640 12.891 3.034 1.00 96.44 263 GLY A N 1
ATOM 2066 C CA . GLY A 1 263 ? -0.562 11.833 4.035 1.00 96.44 263 GLY A CA 1
ATOM 2067 C C . GLY A 1 263 ? 0.065 12.344 5.318 1.00 96.44 263 GLY A C 1
ATOM 2068 O O . GLY A 1 263 ? 0.047 13.546 5.591 1.00 96.44 263 GLY A O 1
ATOM 2069 N N . TYR A 1 264 ? 0.633 11.437 6.107 1.00 96.56 264 TYR A N 1
ATOM 2070 C CA . TYR A 1 264 ? 1.404 11.824 7.281 1.00 96.56 264 TYR A CA 1
ATOM 2071 C C . TYR A 1 264 ? 2.638 10.951 7.506 1.00 96.56 264 TYR A C 1
ATOM 2073 O O . TYR A 1 264 ? 2.669 9.777 7.140 1.00 96.56 264 TYR A O 1
ATOM 2081 N N . PHE A 1 265 ? 3.631 11.530 8.173 1.00 95.06 265 PHE A N 1
ATOM 2082 C CA . PHE A 1 265 ? 4.772 10.835 8.757 1.00 95.06 265 PHE A CA 1
ATOM 2083 C C . PHE A 1 265 ? 4.613 10.740 10.275 1.00 95.06 265 PHE A C 1
A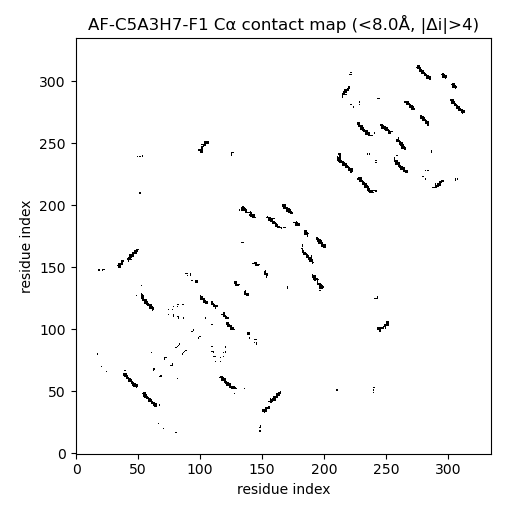TOM 2085 O O . PHE A 1 265 ? 3.954 11.576 10.906 1.00 95.06 265 PHE A O 1
ATOM 2092 N N . VAL A 1 266 ? 5.235 9.718 10.861 1.00 93.94 266 VAL A N 1
ATOM 2093 C CA . VAL A 1 266 ? 5.376 9.583 12.316 1.00 93.94 266 VAL A CA 1
ATOM 2094 C C . VAL A 1 266 ? 6.726 10.197 12.712 1.00 93.94 266 VAL A C 1
ATOM 2096 O O . VAL A 1 266 ? 7.757 9.630 12.350 1.00 93.94 266 VAL A O 1
ATOM 2099 N N . PRO A 1 267 ? 6.749 11.361 13.388 1.00 94.25 267 PRO A N 1
ATOM 2100 C CA . PRO A 1 267 ? 7.989 12.050 13.735 1.00 94.25 267 PRO A CA 1
ATOM 2101 C C . PRO A 1 267 ? 8.690 11.441 14.951 1.00 94.25 267 PRO A C 1
ATOM 2103 O O . PRO A 1 267 ? 8.062 10.812 15.806 1.00 94.25 267 PRO A O 1
ATOM 2106 N N . ARG A 1 268 ? 9.990 11.725 15.083 1.00 92.88 268 ARG A N 1
ATOM 2107 C CA . ARG A 1 268 ? 10.677 11.694 16.381 1.00 92.88 268 ARG A CA 1
ATOM 2108 C C . ARG A 1 268 ? 10.281 12.945 17.162 1.00 92.88 268 ARG A C 1
ATOM 2110 O O . ARG A 1 268 ? 10.247 14.035 16.597 1.00 92.88 268 ARG A O 1
ATOM 2117 N N . LEU A 1 269 ? 9.938 12.777 18.435 1.00 92.75 269 LEU A N 1
ATOM 2118 C CA . LEU A 1 269 ? 9.317 13.821 19.247 1.00 92.75 269 LEU A CA 1
ATOM 2119 C C . LEU A 1 269 ? 10.162 14.152 20.469 1.00 92.75 269 LEU A C 1
ATOM 2121 O O . LEU A 1 269 ? 10.427 13.282 21.295 1.00 92.75 269 LEU A O 1
ATOM 2125 N N . GLU A 1 270 ? 10.504 15.429 20.602 1.00 91.44 270 GLU A N 1
ATOM 2126 C CA . GLU A 1 270 ? 10.976 16.032 21.846 1.00 91.44 270 GLU A CA 1
ATOM 2127 C C . GLU A 1 270 ? 9.871 16.961 22.372 1.00 91.44 270 GLU A C 1
ATOM 2129 O O . GLU A 1 270 ? 9.250 17.707 21.610 1.00 91.44 270 GLU A O 1
ATOM 2134 N N . TYR A 1 271 ? 9.592 16.884 23.672 1.00 91.00 271 TYR A N 1
ATOM 2135 C CA . TYR A 1 271 ? 8.591 17.709 24.346 1.00 91.00 271 TYR A CA 1
ATOM 2136 C C . TYR A 1 271 ? 9.229 18.391 25.545 1.00 91.00 271 TYR A C 1
ATOM 2138 O O . TYR A 1 271 ? 9.872 17.721 26.355 1.00 91.00 271 TYR A O 1
ATOM 2146 N N . ASP A 1 272 ? 9.008 19.696 25.660 1.00 89.56 272 ASP A N 1
ATOM 2147 C CA . ASP A 1 272 ? 9.406 20.485 26.818 1.00 89.56 272 ASP A CA 1
ATOM 2148 C C . ASP A 1 272 ? 8.205 21.263 27.375 1.00 89.56 272 ASP A C 1
ATOM 2150 O O . ASP A 1 272 ? 7.409 21.851 26.634 1.00 89.56 272 ASP A O 1
ATOM 2154 N N . GLU A 1 273 ? 8.056 21.249 28.699 1.00 88.44 273 GLU A N 1
ATOM 2155 C CA . GLU A 1 273 ? 6.967 21.921 29.409 1.00 88.44 273 GLU A CA 1
ATOM 2156 C C . GLU A 1 273 ? 7.526 22.855 30.476 1.00 88.44 273 GLU A C 1
ATOM 2158 O O . GLU A 1 273 ? 8.015 22.434 31.524 1.00 88.44 273 GLU A O 1
ATOM 2163 N N . GLY A 1 274 ? 7.393 24.153 30.220 1.00 83.19 274 GLY A N 1
ATOM 2164 C CA . GLY A 1 274 ? 7.640 25.206 31.190 1.00 83.19 274 GLY A CA 1
ATOM 2165 C C . GLY A 1 274 ? 6.355 25.682 31.871 1.00 83.19 274 GLY A C 1
ATOM 2166 O O . GLY A 1 274 ? 5.236 25.354 31.480 1.00 83.19 274 GLY A O 1
ATOM 2167 N N . LEU A 1 275 ? 6.510 26.563 32.863 1.00 76.94 275 LEU A N 1
ATOM 2168 C CA . LEU A 1 275 ? 5.395 27.137 33.636 1.00 76.94 275 LEU A CA 1
ATOM 2169 C C . LEU A 1 275 ? 4.327 27.840 32.773 1.00 76.94 275 LEU A C 1
ATOM 2171 O O . LEU A 1 275 ? 3.159 27.874 33.153 1.00 76.94 275 LEU A O 1
ATOM 2175 N N . PHE A 1 276 ? 4.714 28.394 31.618 1.00 80.75 276 PHE A N 1
ATOM 2176 C CA . PHE A 1 276 ? 3.831 29.189 30.749 1.00 80.75 276 PHE A CA 1
ATOM 2177 C C . PHE A 1 276 ? 3.838 28.759 29.275 1.00 80.75 276 PHE A C 1
ATOM 2179 O O . PHE A 1 276 ? 3.196 29.398 28.436 1.00 80.75 276 PHE A O 1
ATOM 2186 N N . ARG A 1 277 ? 4.592 27.710 28.935 1.00 85.31 277 ARG A N 1
ATOM 2187 C CA . ARG A 1 277 ? 4.880 27.328 27.550 1.00 85.31 277 ARG A CA 1
ATOM 2188 C C . ARG A 1 277 ? 4.988 25.820 27.439 1.00 85.31 277 ARG A C 1
ATOM 2190 O O . ARG A 1 277 ? 5.594 25.177 28.287 1.00 85.31 277 ARG A O 1
ATOM 2197 N N . ARG A 1 278 ? 4.399 25.286 26.379 1.00 88.31 278 ARG A N 1
ATOM 2198 C CA . ARG A 1 278 ? 4.573 23.905 25.944 1.00 88.31 278 ARG A CA 1
ATOM 2199 C C . ARG A 1 278 ? 5.181 23.938 24.560 1.00 88.31 278 ARG A C 1
ATOM 2201 O O . ARG A 1 278 ? 4.617 24.581 23.673 1.00 88.31 278 ARG A O 1
ATOM 2208 N N . GLU A 1 279 ? 6.301 23.264 24.391 1.00 90.56 279 GLU A N 1
ATOM 2209 C CA . GLU A 1 279 ? 7.016 23.195 23.128 1.00 90.56 279 GLU A CA 1
ATOM 2210 C C . GLU A 1 279 ? 7.079 21.744 22.661 1.00 90.56 279 GLU A C 1
ATOM 2212 O O . GLU A 1 279 ? 7.466 20.843 23.405 1.00 90.56 279 GLU A O 1
ATOM 2217 N N . TRP A 1 280 ? 6.679 21.518 21.413 1.00 93.25 280 TRP A N 1
ATOM 2218 C CA . TRP A 1 280 ? 6.886 20.256 20.722 1.00 93.25 280 TRP A CA 1
ATOM 2219 C C . TRP A 1 280 ? 7.865 20.479 19.593 1.00 93.25 280 TRP A C 1
ATOM 2221 O O . TRP A 1 280 ? 7.665 21.354 18.748 1.00 93.25 280 TRP A O 1
ATOM 2231 N N . ARG A 1 281 ? 8.870 19.620 19.532 1.00 92.88 281 ARG A N 1
ATOM 2232 C CA . ARG A 1 281 ? 9.815 19.569 18.435 1.00 92.88 281 ARG A CA 1
ATOM 2233 C C . ARG A 1 281 ? 9.679 18.220 17.750 1.00 92.88 281 ARG A C 1
ATOM 2235 O O . ARG A 1 281 ? 10.037 17.181 18.299 1.00 92.88 281 ARG A O 1
ATOM 2242 N N . ALA A 1 282 ? 9.098 18.255 16.559 1.00 94.38 282 ALA A N 1
ATOM 2243 C CA . ALA A 1 282 ? 8.885 17.097 15.712 1.00 94.38 282 ALA A CA 1
ATOM 2244 C C . ALA A 1 282 ? 9.960 17.059 14.623 1.00 94.38 282 ALA A C 1
ATOM 2246 O O . ALA A 1 282 ? 10.119 18.013 13.861 1.00 94.38 282 ALA A O 1
ATOM 2247 N N . GLU A 1 283 ? 10.686 15.952 14.539 1.00 94.25 283 GLU A N 1
ATOM 2248 C CA . GLU A 1 283 ? 11.715 15.718 13.531 1.00 94.25 283 GLU A CA 1
ATOM 2249 C C . GLU A 1 283 ? 11.294 14.582 12.594 1.00 94.25 283 GLU A C 1
ATOM 2251 O O . GLU A 1 283 ? 10.888 13.506 13.043 1.00 94.25 283 GLU A O 1
ATOM 2256 N N . ILE A 1 284 ? 11.394 14.824 11.286 1.00 93.81 284 ILE A N 1
ATOM 2257 C CA . ILE A 1 284 ? 11.170 13.818 10.244 1.00 93.81 284 ILE A CA 1
ATOM 2258 C C . ILE A 1 284 ? 12.346 13.774 9.274 1.00 93.81 284 ILE A C 1
ATOM 2260 O O . ILE A 1 284 ? 13.004 14.781 9.018 1.00 93.81 284 ILE A O 1
ATOM 2264 N N . GLU A 1 285 ? 12.577 12.604 8.694 1.00 91.88 285 GLU A N 1
ATOM 2265 C CA . GLU A 1 285 ? 13.515 12.413 7.591 1.00 91.88 285 GLU A CA 1
ATOM 2266 C C . GLU A 1 285 ? 12.691 12.286 6.306 1.00 91.88 285 GLU A C 1
ATOM 2268 O O . GLU A 1 285 ? 11.810 11.429 6.211 1.00 91.88 285 GLU A O 1
ATOM 2273 N N . LEU A 1 286 ? 12.920 13.182 5.342 1.00 90.69 286 LEU A N 1
ATOM 2274 C CA . LEU A 1 286 ? 12.265 13.090 4.040 1.00 90.69 286 LEU A CA 1
ATOM 2275 C C . LEU A 1 286 ? 13.011 12.070 3.169 1.00 90.69 286 LEU A C 1
ATOM 2277 O O . LEU A 1 286 ? 14.242 12.049 3.186 1.00 90.69 286 LEU A O 1
ATOM 2281 N N . PRO A 1 287 ? 12.296 11.246 2.387 1.00 86.44 287 PRO A N 1
ATOM 2282 C CA . PRO A 1 287 ? 12.921 10.221 1.551 1.00 86.44 287 PRO A CA 1
ATOM 2283 C C . PRO A 1 287 ? 13.690 10.801 0.356 1.00 86.44 287 PRO A C 1
ATOM 2285 O O . PRO A 1 287 ? 14.492 10.106 -0.263 1.00 86.44 287 PRO A O 1
ATOM 2288 N N . GLU A 1 288 ? 13.445 12.068 0.027 1.00 88.31 288 GLU A N 1
ATOM 2289 C CA . GLU A 1 288 ? 14.055 12.789 -1.083 1.00 88.31 288 GLU A CA 1
ATOM 2290 C C . GLU A 1 288 ? 14.152 14.288 -0.773 1.00 88.31 288 GLU A C 1
ATOM 2292 O O . GLU A 1 288 ? 13.477 14.812 0.121 1.00 88.31 288 GLU A O 1
ATOM 2297 N N . GLU A 1 289 ? 14.992 14.994 -1.528 1.00 89.12 289 GLU A N 1
ATOM 2298 C CA . GLU A 1 289 ? 15.133 16.440 -1.396 1.00 89.12 289 GLU A CA 1
ATOM 2299 C C . GLU A 1 289 ? 14.048 17.180 -2.180 1.00 89.12 289 GLU A C 1
ATOM 2301 O O . GLU A 1 289 ? 13.905 17.011 -3.389 1.00 89.12 289 GLU A O 1
ATOM 2306 N N . PHE A 1 290 ? 13.330 18.074 -1.501 1.00 91.31 290 PHE A N 1
ATOM 2307 C CA . PHE A 1 290 ? 12.379 18.975 -2.143 1.00 91.31 290 PHE A CA 1
ATOM 2308 C C . PHE A 1 290 ? 13.017 20.347 -2.389 1.00 91.31 290 PHE A C 1
ATOM 2310 O O . PHE A 1 290 ? 13.552 20.937 -1.443 1.00 91.31 290 PHE A O 1
ATOM 2317 N N . PRO A 1 291 ? 12.893 20.913 -3.605 1.00 91.75 291 PRO A N 1
ATOM 2318 C CA . PRO A 1 291 ? 13.331 22.280 -3.890 1.00 91.75 291 PRO A CA 1
ATOM 2319 C C . PRO A 1 291 ? 12.676 23.322 -2.976 1.00 91.75 291 PRO A C 1
ATOM 2321 O O . PRO A 1 291 ? 13.305 24.310 -2.601 1.00 91.75 291 PRO A O 1
ATOM 2324 N N . GLN A 1 292 ? 11.413 23.096 -2.600 1.00 92.50 292 GLN A N 1
ATOM 2325 C CA . GLN A 1 292 ? 10.666 23.961 -1.695 1.00 92.50 292 GLN A CA 1
ATOM 2326 C C . GLN A 1 292 ? 10.055 23.157 -0.541 1.00 92.50 292 GLN A C 1
ATOM 2328 O O . GLN A 1 292 ? 9.195 22.305 -0.754 1.00 92.50 292 GLN A O 1
ATOM 2333 N N . VAL A 1 293 ? 10.455 23.485 0.690 1.00 93.25 293 VAL A N 1
ATOM 2334 C CA . VAL A 1 293 ? 9.885 22.938 1.931 1.00 93.25 293 VAL A CA 1
ATOM 2335 C C . VAL A 1 293 ? 9.226 24.075 2.707 1.00 93.25 293 VAL A C 1
ATOM 2337 O O . VAL A 1 293 ? 9.862 25.093 2.974 1.00 93.25 293 VAL A O 1
ATOM 2340 N N . VAL A 1 294 ? 7.953 23.914 3.065 1.00 94.06 294 VAL A N 1
ATOM 2341 C CA . VAL A 1 294 ? 7.182 24.888 3.855 1.00 94.06 294 VAL A CA 1
ATOM 2342 C C . VAL A 1 294 ? 6.752 24.251 5.172 1.00 94.06 294 VAL A C 1
ATOM 2344 O O . VAL A 1 294 ? 6.323 23.103 5.185 1.00 94.06 294 VAL A O 1
ATOM 2347 N N . GLY A 1 295 ? 6.833 25.003 6.274 1.00 89.19 295 GLY A N 1
ATOM 2348 C CA . GLY A 1 295 ? 6.355 24.554 7.589 1.00 89.19 295 GLY A CA 1
ATOM 2349 C C . GLY A 1 295 ? 7.389 23.808 8.438 1.00 89.19 295 GLY A C 1
ATOM 2350 O O . GLY A 1 295 ? 7.045 23.294 9.495 1.00 89.19 295 GLY A O 1
ATOM 2351 N N . GLY A 1 296 ? 8.655 23.788 8.015 1.00 88.00 296 GLY A N 1
ATOM 2352 C CA . GLY A 1 296 ? 9.766 23.234 8.787 1.00 88.00 296 GLY A CA 1
ATOM 2353 C C . GLY A 1 296 ? 11.101 23.883 8.435 1.00 88.00 296 GLY A C 1
ATOM 2354 O O . GLY A 1 296 ? 11.222 24.614 7.453 1.00 88.00 296 GLY A O 1
ATOM 2355 N N . SER A 1 297 ? 12.105 23.613 9.261 1.00 86.50 297 SER A N 1
ATOM 2356 C CA . SER A 1 297 ? 13.480 24.090 9.098 1.00 86.50 297 SER A CA 1
ATOM 2357 C C . SER A 1 297 ? 14.424 22.907 8.905 1.00 86.50 297 SER A C 1
ATOM 2359 O O . SER A 1 297 ? 14.181 21.823 9.431 1.00 86.50 297 SER A O 1
ATOM 2361 N N . ARG A 1 298 ? 15.493 23.086 8.124 1.00 85.88 298 ARG A N 1
ATOM 2362 C CA . ARG A 1 298 ? 16.460 22.011 7.872 1.00 85.88 298 ARG A CA 1
ATOM 2363 C C . ARG A 1 298 ? 17.272 21.736 9.147 1.00 85.88 298 ARG A C 1
ATOM 2365 O O . ARG A 1 298 ? 17.932 22.633 9.666 1.00 85.88 298 ARG A O 1
ATOM 2372 N N . GLY A 1 299 ? 17.186 20.507 9.643 1.00 80.06 299 GLY A N 1
ATOM 2373 C CA . GLY A 1 299 ? 17.916 19.981 10.791 1.00 80.06 299 GLY A CA 1
ATOM 2374 C C . GLY A 1 299 ? 19.295 19.431 10.422 1.00 80.06 299 GLY A C 1
ATOM 2375 O O . GLY A 1 299 ? 19.873 19.762 9.382 1.00 80.06 299 GLY A O 1
ATOM 2376 N N . LYS A 1 300 ? 19.847 18.583 11.296 1.00 75.81 300 LYS A N 1
ATOM 2377 C CA . LYS A 1 300 ? 21.122 17.892 11.046 1.00 75.81 300 LYS A CA 1
ATOM 2378 C C . LYS A 1 300 ? 20.882 16.715 10.094 1.00 75.81 300 LYS A C 1
ATOM 2380 O O . LYS A 1 300 ? 19.831 16.093 10.130 1.00 75.81 300 LYS A O 1
ATOM 2385 N N . ASN A 1 301 ? 21.858 16.399 9.244 1.00 75.06 301 ASN A N 1
ATOM 2386 C CA . ASN A 1 301 ? 21.804 15.252 8.322 1.00 75.06 301 ASN A CA 1
ATOM 2387 C C . ASN A 1 301 ? 20.620 15.259 7.330 1.00 75.06 301 ASN A C 1
ATOM 2389 O O . ASN A 1 301 ? 20.199 14.204 6.874 1.00 75.06 301 ASN A O 1
ATOM 2393 N N . GLY A 1 302 ? 20.083 16.435 6.984 1.00 73.12 302 GLY A N 1
ATOM 2394 C CA . GLY A 1 302 ? 18.985 16.549 6.016 1.00 73.12 302 GLY A CA 1
ATOM 2395 C C . GLY A 1 302 ? 17.587 16.293 6.590 1.00 73.12 302 GLY A C 1
ATOM 2396 O O . GLY A 1 302 ? 16.622 16.323 5.828 1.00 73.12 302 GLY A O 1
ATOM 2397 N N . SER A 1 303 ? 17.451 16.104 7.909 1.00 86.69 303 SER A N 1
ATOM 2398 C CA . SER A 1 303 ? 16.142 16.050 8.567 1.00 86.69 303 SER A CA 1
ATOM 2399 C C . SER A 1 303 ? 15.403 17.389 8.473 1.00 86.69 303 SER A C 1
ATOM 2401 O O . SER A 1 303 ? 16.004 18.446 8.254 1.00 86.69 303 SER A O 1
ATOM 2403 N N . ILE A 1 304 ? 14.083 17.359 8.643 1.00 89.50 304 ILE A N 1
ATOM 2404 C CA . ILE A 1 304 ? 13.251 18.551 8.791 1.00 89.50 304 ILE A CA 1
ATOM 2405 C C . ILE A 1 304 ? 12.727 18.606 10.221 1.00 89.50 304 ILE A C 1
ATOM 2407 O O . ILE A 1 304 ? 12.099 17.665 10.706 1.00 89.50 304 ILE A O 1
ATOM 2411 N N . VAL A 1 305 ? 12.974 19.735 10.878 1.00 91.00 305 VAL A N 1
ATOM 2412 C CA . VAL A 1 305 ? 12.551 20.026 12.246 1.00 91.00 305 VAL A CA 1
ATOM 2413 C C . VAL A 1 305 ? 11.400 21.023 12.207 1.00 91.00 305 VAL A C 1
ATOM 2415 O O . VAL A 1 305 ? 11.519 22.116 11.641 1.00 91.00 305 VAL A O 1
ATOM 2418 N N . ILE A 1 306 ? 10.293 20.640 12.832 1.00 91.69 306 ILE A N 1
ATOM 2419 C CA . ILE A 1 306 ? 9.084 21.441 12.999 1.00 91.69 306 ILE A CA 1
ATOM 2420 C C . ILE A 1 306 ? 8.913 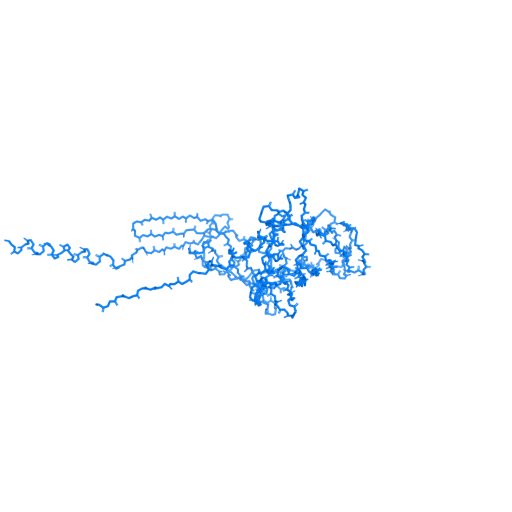21.699 14.492 1.00 91.69 306 ILE A C 1
ATOM 2422 O O . ILE A 1 306 ? 8.709 20.766 15.268 1.00 91.69 306 ILE A O 1
ATOM 2426 N N . THR A 1 307 ? 8.984 22.965 14.890 1.00 88.56 307 THR A N 1
ATOM 2427 C CA . THR A 1 307 ? 8.763 23.380 16.277 1.00 88.56 307 THR A CA 1
ATOM 2428 C C . THR A 1 307 ? 7.402 24.049 16.394 1.00 88.56 307 THR A C 1
ATOM 2430 O O . THR A 1 307 ? 7.096 24.984 15.654 1.00 88.56 307 THR A O 1
ATOM 2433 N N . VAL A 1 308 ? 6.580 23.570 17.324 1.00 88.44 308 VAL A N 1
ATOM 2434 C CA . VAL A 1 308 ? 5.281 24.154 17.663 1.00 88.44 308 VAL A CA 1
ATOM 2435 C C . VAL A 1 308 ? 5.314 24.573 19.124 1.00 88.44 308 VAL A C 1
ATOM 2437 O O . VAL A 1 308 ? 5.493 23.739 20.006 1.00 88.44 308 VAL A O 1
ATOM 2440 N N . GLU A 1 309 ? 5.094 25.858 19.385 1.00 86.25 309 GLU A N 1
ATOM 2441 C CA . GLU A 1 309 ? 4.967 26.403 20.736 1.00 86.25 309 GLU A CA 1
ATOM 2442 C C . GLU A 1 309 ? 3.495 26.733 21.014 1.00 86.25 309 GLU A C 1
ATOM 2444 O O . GLU A 1 309 ? 2.825 27.395 20.216 1.00 86.25 309 GLU A O 1
ATOM 2449 N N . ARG A 1 310 ? 2.972 26.289 22.160 1.00 83.56 310 ARG A N 1
ATOM 2450 C CA . ARG A 1 310 ? 1.693 26.765 22.695 1.00 83.56 310 ARG A CA 1
ATOM 2451 C C . ARG A 1 310 ? 1.914 27.480 24.012 1.00 83.56 310 ARG A C 1
ATOM 2453 O O . ARG A 1 310 ? 2.450 26.924 24.969 1.00 83.56 310 ARG A O 1
ATOM 2460 N N . SER A 1 311 ? 1.396 28.699 24.072 1.00 73.88 311 SER A N 1
ATOM 2461 C CA . SER A 1 311 ? 1.167 29.405 25.326 1.00 73.88 311 SER A CA 1
ATOM 2462 C C . SER A 1 311 ? 0.205 28.588 26.190 1.00 73.88 311 SER A C 1
ATOM 2464 O O . SER A 1 311 ? -0.909 28.280 25.762 1.00 73.88 311 SER A O 1
ATOM 2466 N N . SER A 1 312 ? 0.615 28.244 27.411 1.00 59.00 312 SER A N 1
ATOM 2467 C CA . SER A 1 312 ? -0.266 27.603 28.395 1.00 59.00 312 SER A CA 1
ATOM 2468 C C . SER A 1 312 ? -1.140 28.617 29.139 1.00 59.00 312 SER A C 1
ATOM 2470 O O . SER A 1 312 ? -1.760 28.273 30.146 1.00 59.00 312 SER A O 1
ATOM 2472 N N . ALA A 1 313 ? -1.238 29.860 28.645 1.00 47.91 313 ALA A N 1
ATOM 2473 C CA . ALA A 1 313 ? -2.084 30.886 29.234 1.00 47.91 313 ALA A CA 1
ATOM 2474 C C . ALA A 1 313 ? -3.571 30.553 29.030 1.00 47.91 313 ALA A C 1
ATOM 2476 O O . ALA A 1 313 ? -4.268 31.111 28.183 1.00 47.91 313 ALA A O 1
ATOM 2477 N N . GLY A 1 314 ? -4.089 29.680 29.891 1.00 45.34 314 GLY A N 1
ATOM 2478 C CA . GLY A 1 314 ? -5.467 29.744 30.339 1.00 45.34 314 GLY A CA 1
ATOM 2479 C C . GLY A 1 314 ? -5.672 31.075 31.059 1.00 45.34 314 GLY A C 1
ATOM 2480 O O . GLY A 1 314 ? -5.613 31.151 32.281 1.00 45.34 314 GLY A O 1
ATOM 2481 N N . ILE A 1 315 ? -5.929 32.141 30.298 1.00 42.94 315 ILE A N 1
ATOM 2482 C CA . ILE A 1 315 ? -6.224 33.493 30.806 1.00 42.94 315 ILE A CA 1
ATOM 2483 C C . ILE A 1 315 ? -7.480 33.502 31.715 1.00 42.94 315 ILE A C 1
ATOM 2485 O O . ILE A 1 315 ? -7.751 34.483 32.400 1.00 42.94 315 ILE A O 1
ATOM 2489 N N . GLN A 1 316 ? -8.222 32.394 31.822 1.00 43.88 316 GLN A N 1
ATOM 2490 C CA . GLN A 1 316 ? -9.403 32.295 32.681 1.00 43.88 316 GLN A CA 1
ATOM 2491 C C . GLN A 1 316 ? -9.127 32.049 34.178 1.00 43.88 316 GLN A C 1
ATOM 2493 O O . GLN A 1 316 ? -10.035 32.279 34.973 1.00 43.88 316 GLN A O 1
ATOM 2498 N N . THR A 1 317 ? -7.923 31.650 34.612 1.00 46.19 317 THR A N 1
ATOM 2499 C CA . THR A 1 317 ? -7.667 31.365 36.047 1.00 46.19 317 THR A CA 1
ATOM 2500 C C . THR A 1 317 ? -6.793 32.391 36.772 1.00 46.19 317 THR A C 1
ATOM 2502 O O . THR A 1 317 ? -6.874 32.481 37.995 1.00 46.19 317 THR A O 1
ATOM 2505 N N . ALA A 1 318 ? -6.022 33.226 36.067 1.00 43.00 318 ALA A N 1
ATOM 2506 C CA . ALA A 1 318 ? -5.158 34.226 36.713 1.00 43.00 318 ALA A CA 1
ATOM 2507 C C . ALA A 1 318 ? -5.896 35.521 37.113 1.00 43.00 318 ALA A C 1
ATOM 2509 O O . ALA A 1 318 ? -5.550 36.151 38.114 1.00 43.00 318 ALA A O 1
ATOM 2510 N N . VAL A 1 319 ? -6.949 35.902 36.379 1.00 48.41 319 VAL A N 1
ATOM 2511 C CA . VAL A 1 319 ? -7.735 37.114 36.670 1.00 48.41 319 VAL A CA 1
ATOM 2512 C C . VAL A 1 319 ? -8.466 37.046 38.024 1.00 48.41 319 VAL A C 1
ATOM 2514 O O . VAL A 1 319 ? -8.356 38.016 38.777 1.00 48.41 319 VAL A O 1
ATOM 2517 N N . PRO A 1 320 ? -9.146 35.946 38.422 1.00 50.53 320 PRO A N 1
ATOM 2518 C CA . PRO A 1 320 ? -9.817 35.910 39.722 1.00 50.53 320 PRO A CA 1
ATOM 2519 C C . PRO A 1 320 ? -8.842 35.876 40.907 1.00 50.53 320 PRO A C 1
ATOM 2521 O O . PRO A 1 320 ? -9.162 36.442 41.946 1.00 50.53 320 PRO A O 1
ATOM 2524 N N . VAL A 1 321 ? -7.643 35.292 40.781 1.00 54.62 321 VAL A N 1
ATOM 2525 C CA . VAL A 1 321 ? -6.686 35.215 41.906 1.00 54.62 321 VAL A CA 1
ATOM 2526 C C . VAL A 1 321 ? -6.070 36.581 42.214 1.00 54.62 321 VAL A C 1
ATOM 2528 O O . VAL A 1 321 ? -5.983 36.960 43.382 1.00 54.62 321 VAL A O 1
ATOM 2531 N N . ILE A 1 322 ? -5.717 37.362 41.188 1.00 56.59 322 ILE A N 1
ATOM 2532 C CA . ILE A 1 322 ? -5.197 38.724 41.383 1.00 56.59 322 ILE A CA 1
ATOM 2533 C C . ILE A 1 322 ? -6.311 39.651 41.892 1.00 56.59 322 ILE A C 1
ATOM 2535 O O . ILE A 1 322 ? -6.077 40.419 42.822 1.00 56.59 322 ILE A O 1
ATOM 2539 N N . PHE A 1 323 ? -7.544 39.532 41.379 1.00 58.66 323 PHE A N 1
ATOM 2540 C CA . PHE A 1 323 ? -8.676 40.309 41.901 1.00 58.66 323 PHE A CA 1
ATOM 2541 C C . PHE A 1 323 ? -9.016 39.959 43.355 1.00 58.66 323 PHE A C 1
ATOM 2543 O O . PHE A 1 323 ? -9.229 40.866 44.154 1.00 58.66 323 PHE A O 1
ATOM 2550 N N . ILE A 1 324 ? -9.019 38.677 43.735 1.00 63.94 324 ILE A N 1
ATOM 2551 C CA . ILE A 1 324 ? -9.265 38.256 45.124 1.00 63.94 324 ILE A CA 1
ATOM 2552 C C . ILE A 1 324 ? -8.140 38.749 46.044 1.00 63.94 324 ILE A C 1
ATOM 2554 O O . ILE A 1 324 ? -8.428 39.272 47.119 1.00 63.94 324 ILE A O 1
ATOM 2558 N N . ALA A 1 325 ? -6.875 38.666 45.624 1.00 64.56 325 ALA A N 1
ATOM 2559 C CA . ALA A 1 325 ? -5.749 39.173 46.409 1.00 64.56 325 ALA A CA 1
ATOM 2560 C C . ALA A 1 325 ? -5.805 40.701 46.599 1.00 64.56 325 ALA A C 1
ATOM 2562 O O . ALA A 1 325 ? -5.597 41.188 47.711 1.00 64.56 325 ALA A O 1
ATOM 2563 N N . VAL A 1 326 ? -6.154 41.456 45.550 1.00 74.12 326 VAL A N 1
ATOM 2564 C CA . VAL A 1 326 ? -6.318 42.918 45.614 1.00 74.12 326 VAL A CA 1
ATOM 2565 C C . VAL A 1 326 ? -7.518 43.306 46.482 1.00 74.12 326 VAL A C 1
ATOM 2567 O O . VAL A 1 326 ? -7.408 44.224 47.293 1.00 74.12 326 VAL A O 1
ATOM 2570 N N . ILE A 1 327 ? -8.640 42.584 46.387 1.00 74.12 327 ILE A N 1
ATOM 2571 C CA . ILE A 1 327 ? -9.814 42.816 47.240 1.00 74.12 327 ILE A CA 1
ATOM 2572 C C . ILE A 1 327 ? -9.479 42.532 48.709 1.00 74.12 327 ILE A C 1
ATOM 2574 O O . ILE A 1 327 ? -9.790 43.361 49.560 1.00 74.12 327 ILE A O 1
ATOM 2578 N N . ILE A 1 328 ? -8.802 41.420 49.024 1.00 74.31 328 ILE A N 1
ATOM 2579 C CA . ILE A 1 328 ? -8.393 41.087 50.401 1.00 74.31 328 ILE A CA 1
ATOM 2580 C C . ILE A 1 328 ? -7.408 42.129 50.954 1.00 74.31 328 ILE A C 1
ATOM 2582 O O . ILE A 1 328 ? -7.530 42.530 52.114 1.00 74.31 328 ILE A O 1
ATOM 2586 N N . ALA A 1 329 ? -6.462 42.601 50.138 1.00 74.06 329 ALA A N 1
ATOM 2587 C CA . ALA A 1 329 ? -5.513 43.640 50.534 1.00 74.06 329 ALA A CA 1
ATOM 2588 C C . ALA A 1 329 ? -6.210 44.984 50.812 1.00 74.06 329 ALA A C 1
ATOM 2590 O O . ALA A 1 329 ? -5.972 45.593 51.855 1.00 74.06 329 ALA A O 1
ATOM 2591 N N . LEU A 1 330 ? -7.133 45.410 49.943 1.00 72.38 330 LEU A N 1
ATOM 2592 C CA . LEU A 1 330 ? -7.929 46.626 50.144 1.00 72.38 330 LEU A CA 1
ATOM 2593 C C . LEU A 1 330 ? -8.850 46.526 51.368 1.00 72.38 330 LEU A C 1
ATOM 2595 O O . LEU A 1 330 ? -9.034 47.512 52.078 1.00 72.38 330 LEU A O 1
ATOM 2599 N N . TRP A 1 331 ? -9.404 45.343 51.651 1.00 68.75 331 TRP A N 1
ATOM 2600 C CA . TRP A 1 331 ? -10.246 45.122 52.830 1.00 68.75 331 TRP A CA 1
ATOM 2601 C C . TRP A 1 331 ? -9.450 45.183 54.137 1.00 68.75 331 TRP A C 1
ATOM 2603 O O . TRP A 1 331 ? -9.933 45.736 55.123 1.00 68.75 331 TRP A O 1
ATOM 2613 N N . ARG A 1 332 ? -8.216 44.659 54.148 1.00 68.94 332 ARG A N 1
ATOM 2614 C CA . ARG A 1 332 ? -7.312 44.764 55.304 1.00 68.94 332 ARG A CA 1
ATOM 2615 C C . ARG A 1 332 ? -6.791 46.175 55.542 1.00 68.94 332 ARG A C 1
ATOM 2617 O O . ARG A 1 332 ? -6.494 46.492 56.681 1.00 68.94 332 ARG A O 1
ATOM 2624 N N . TRP A 1 333 ? -6.690 47.007 54.508 1.00 67.62 333 TRP A N 1
ATOM 2625 C CA . TRP A 1 333 ? -6.205 48.381 54.659 1.00 67.62 333 TRP A CA 1
ATOM 2626 C C . TRP A 1 333 ? -7.272 49.352 55.193 1.00 67.62 333 TRP A C 1
ATOM 2628 O O . TRP A 1 333 ? -6.942 50.437 55.659 1.00 67.62 333 TRP A O 1
ATOM 2638 N N . LYS A 1 334 ? -8.555 48.972 55.119 1.00 59.41 334 LYS A N 1
ATOM 2639 C CA . LYS A 1 334 ? -9.695 49.802 55.539 1.00 59.41 334 LYS A CA 1
ATOM 2640 C C . LYS A 1 334 ? -10.212 49.500 56.958 1.00 59.41 334 LYS A C 1
ATOM 2642 O O . LYS A 1 334 ? -11.161 50.156 57.384 1.00 59.41 334 LYS A O 1
ATOM 2647 N N . ARG A 1 335 ? -9.643 48.505 57.647 1.00 54.34 335 ARG A N 1
ATOM 2648 C CA . ARG A 1 335 ? -9.848 48.231 59.081 1.00 54.34 335 ARG A CA 1
ATOM 2649 C C . ARG A 1 335 ? -8.686 48.792 59.879 1.00 54.34 335 ARG A C 1
ATOM 2651 O O . ARG A 1 335 ? -8.957 49.253 61.004 1.00 54.34 335 ARG A O 1
#

Solvent-accessible surface area (backbone atoms only — not comparable to full-atom values): 18601 Å² total; per-residue (Å²): 138,79,89,84,81,83,82,86,81,74,86,74,69,66,68,62,53,58,59,49,48,57,43,58,66,53,71,79,56,79,94,66,94,62,77,42,78,50,73,48,43,55,27,37,39,36,37,41,40,46,92,79,28,28,28,41,39,44,31,42,38,30,66,66,32,64,76,57,55,77,69,43,85,47,69,69,52,42,48,50,50,47,40,52,69,48,54,47,38,51,53,49,46,40,38,76,61,46,64,76,32,20,56,39,28,49,88,85,46,45,59,45,81,68,63,90,65,24,35,39,38,39,38,32,35,24,58,44,38,43,87,50,95,86,32,38,24,40,71,60,43,42,74,37,52,42,78,56,89,93,39,51,29,33,49,54,22,56,28,41,38,40,38,49,44,85,64,46,42,81,75,46,58,43,73,74,58,77,44,75,58,96,40,35,39,28,36,63,69,31,42,47,42,59,33,39,32,33,34,78,54,66,101,80,68,66,88,66,66,74,63,53,50,43,61,50,36,36,38,42,46,77,40,83,91,76,61,32,33,36,37,47,32,37,27,44,22,85,46,81,76,73,69,42,51,65,43,40,80,25,30,63,48,77,57,87,48,38,34,39,38,36,31,31,36,76,45,51,78,49,75,50,80,56,100,56,36,38,39,40,39,36,35,42,74,64,84,64,83,52,85,34,70,42,67,54,42,82,47,75,94,72,20,37,36,32,78,49,77,43,75,60,72,63,70,81,64,58,58,60,54,54,50,51,52,51,50,53,51,55,56,63,73,74,108

Nearest PDB structures (foldseek):
  6mez-assembly2_B  TM=3.323E-01  e=1.499E-02  Prosthecochloris aestuarii
  8vb7-assembly1_B  TM=2.307E-01  e=3.532E-01  Human immunodeficiency virus 1
  6vug-assembly1_B  TM=2.290E-01  e=4.638E-01  Human immunodeficiency virus 1
  3hd0-assembly1_A  TM=3.113E-01  e=1.050E+00  Thermotoga maritima

pLDDT: mean 81.81, std 18.82, range [28.14, 98.44]